Protein AF-A0A4Z1IMA0-F1 (afdb_monomer_lite)

pLDDT: mean 87.33, std 12.16, range [33.44, 97.31]

InterPro domains:
  IPR036188 FAD/NAD(P)-binding domain superfamily [SSF51905] (59-150)
  IPR053212 2,6-Dihydroxypyridine 3-monooxygenase [PTHR47469] (8-183)
  IPR054707 2,6-dihydroxypyridine 3-monooxygenase, substrate binding domain-like [PF22607] (115-185)

Secondary structure (DSSP, 8-state):
---------EEE--------HHHHHHHHHHHHT----SS-SSPPPP-SPTT-------SEEEEEEEEETTTEEEEEEEETTT--EEEE--S-------TT-HHHHHH-TT--PPP-SEEEEEEEEEGGGS-HHHHHHHTT-EEEEE-SSEEEEEEEE--TTS--STTSSEEEEEEEEE--TT-GGGG-

Sequence (188 aa):
MAEGRLNVMESRSIPFKLTNWKTFYYRLRAIFDRFKSEYVPEPPPSLLKQGQVVFYDVEERVTNVSYNKEAGLSVTYEGVQTETNEVLHPNLVIAADGAGSVTRNIVFPNLKTQYAGFLTWRGIVPESAVSKEIINFLFDRYIRYHADRYYIVVYLIPGDNGSIKPGERHAILVWYDTCHKDSPEIFL

Radius of gyration: 22.51 Å; chains: 1; bounding box: 62×29×57 Å

Structure (mmCIF, N/CA/C/O backbone):
data_AF-A0A4Z1IMA0-F1
#
_entry.id   AF-A0A4Z1IMA0-F1
#
loop_
_atom_site.group_PDB
_atom_site.id
_atom_site.type_symbol
_atom_site.label_atom_id
_atom_site.label_alt_id
_atom_site.label_comp_id
_atom_site.label_asym_id
_atom_site.label_entity_id
_atom_site.label_seq_id
_atom_site.pdbx_PDB_ins_code
_atom_site.Cartn_x
_atom_site.Cartn_y
_atom_site.Cartn_z
_atom_site.occupancy
_atom_site.B_iso_or_equiv
_atom_site.auth_seq_id
_atom_site.auth_comp_id
_atom_site.auth_asym_id
_atom_site.auth_atom_id
_atom_site.pdbx_PDB_model_num
ATOM 1 N N . MET A 1 1 ? -32.699 10.380 21.055 1.00 35.22 1 MET A N 1
ATOM 2 C CA . MET A 1 1 ? -31.364 9.753 21.032 1.00 35.22 1 MET A CA 1
ATOM 3 C C . MET A 1 1 ? -31.576 8.282 20.744 1.00 35.22 1 MET A C 1
ATOM 5 O O . MET A 1 1 ? -32.216 7.625 21.550 1.00 35.22 1 MET A O 1
ATOM 9 N N . ALA A 1 2 ? -31.193 7.802 19.561 1.00 33.44 2 ALA A N 1
ATOM 10 C CA . ALA A 1 2 ? -31.300 6.381 19.251 1.00 33.44 2 ALA A CA 1
ATOM 11 C C . ALA A 1 2 ? -30.234 5.642 20.069 1.00 33.44 2 ALA A C 1
ATOM 13 O O . ALA A 1 2 ? -29.047 5.934 19.929 1.00 33.44 2 ALA A O 1
ATOM 14 N N . GLU A 1 3 ? -30.654 4.735 20.950 1.00 38.38 3 GLU A N 1
ATOM 15 C CA . GLU A 1 3 ? -29.757 3.777 21.593 1.00 38.38 3 GLU A CA 1
ATOM 16 C C . GLU A 1 3 ? -29.187 2.870 20.498 1.00 38.38 3 GLU A C 1
ATOM 18 O O . GLU A 1 3 ? -29.789 1.872 20.107 1.00 38.38 3 GLU A O 1
ATOM 23 N N . GLY A 1 4 ? -28.043 3.265 19.939 1.00 37.78 4 GLY A N 1
ATOM 24 C CA . GLY A 1 4 ? -27.317 2.506 18.930 1.00 37.78 4 GLY A CA 1
ATOM 25 C C . GLY A 1 4 ? -26.685 1.266 19.547 1.00 37.78 4 GLY A C 1
ATOM 26 O O . GLY A 1 4 ? -25.469 1.205 19.710 1.00 37.78 4 GLY A O 1
ATOM 27 N N . ARG A 1 5 ? -27.499 0.268 19.908 1.00 49.94 5 ARG A N 1
ATOM 28 C CA . ARG A 1 5 ? -27.001 -1.083 20.165 1.00 49.94 5 ARG A CA 1
ATOM 29 C C . ARG A 1 5 ? -26.450 -1.611 18.846 1.00 49.94 5 ARG A C 1
ATOM 31 O O . ARG A 1 5 ? -27.203 -2.005 17.961 1.00 49.94 5 ARG A O 1
ATOM 38 N N . LEU A 1 6 ? -25.127 -1.572 18.704 1.00 56.06 6 LEU A N 1
ATOM 39 C CA . LEU A 1 6 ? -24.427 -2.254 17.623 1.00 56.06 6 LEU A CA 1
ATOM 40 C C . LEU A 1 6 ? -24.791 -3.740 17.709 1.00 56.06 6 LEU A C 1
ATOM 42 O O . LEU A 1 6 ? -24.371 -4.432 18.636 1.00 56.06 6 LEU A O 1
ATOM 46 N N . ASN A 1 7 ? -25.578 -4.229 16.749 1.00 59.69 7 ASN A N 1
ATOM 47 C CA . ASN A 1 7 ? -25.802 -5.658 16.556 1.00 59.69 7 ASN A CA 1
ATOM 48 C C . ASN A 1 7 ? -24.505 -6.266 16.014 1.00 59.69 7 ASN A C 1
ATOM 50 O O . ASN A 1 7 ? -24.311 -6.418 14.809 1.00 59.69 7 ASN A O 1
ATOM 54 N N . VAL A 1 8 ? -23.564 -6.531 16.919 1.00 62.22 8 VAL A N 1
ATOM 55 C CA . VAL A 1 8 ? -22.288 -7.170 16.603 1.00 62.22 8 VAL A CA 1
ATOM 56 C C . VAL A 1 8 ? -22.586 -8.607 16.202 1.00 62.22 8 VAL A C 1
ATOM 58 O O . VAL A 1 8 ? -22.819 -9.463 17.050 1.00 62.22 8 VAL A O 1
ATOM 61 N N . MET A 1 9 ? -22.618 -8.855 14.895 1.00 65.31 9 MET A N 1
ATOM 62 C CA . MET A 1 9 ? -22.945 -10.177 14.357 1.00 65.31 9 MET A CA 1
ATOM 63 C C . MET A 1 9 ? -21.778 -11.155 14.472 1.00 65.31 9 MET A C 1
ATOM 65 O O . MET A 1 9 ? -21.985 -12.363 14.540 1.00 65.31 9 MET A O 1
ATOM 69 N N . GLU A 1 10 ? -20.547 -10.643 14.515 1.00 67.19 10 GLU A N 1
ATOM 70 C CA . GLU A 1 10 ? -19.358 -11.461 14.692 1.00 67.19 10 GLU A CA 1
ATOM 71 C C . GLU A 1 10 ? -18.303 -10.718 15.520 1.00 67.19 10 GLU A C 1
ATOM 73 O O . GLU A 1 10 ? -17.934 -9.577 15.233 1.00 67.19 10 GLU A O 1
ATOM 78 N N . SER A 1 11 ? -17.797 -11.396 16.550 1.00 67.81 11 SER A N 1
ATOM 79 C CA . SER A 1 11 ? -16.618 -10.992 17.309 1.00 67.81 11 SER A CA 1
ATOM 80 C C . SER A 1 11 ? -15.728 -12.214 17.478 1.00 67.81 11 SER A C 1
ATOM 82 O O . SER A 1 11 ? -16.171 -13.247 17.981 1.00 67.81 11 SER A O 1
ATOM 84 N N . ARG A 1 12 ? -14.473 -12.122 17.031 1.00 63.31 12 ARG A N 1
ATOM 85 C CA . ARG A 1 12 ? -13.488 -13.195 17.197 1.00 63.31 12 ARG A CA 1
ATOM 86 C C . ARG A 1 12 ? -12.335 -12.709 18.058 1.00 63.31 12 ARG A C 1
ATOM 88 O O . ARG A 1 12 ? -11.693 -11.718 17.724 1.00 63.31 12 ARG A O 1
ATOM 95 N N . SER A 1 13 ? -12.050 -13.455 19.120 1.00 62.72 13 SER A N 1
ATOM 96 C CA . SER A 1 13 ? -10.855 -13.278 19.947 1.00 62.72 13 SER A CA 1
ATOM 97 C C . SER A 1 13 ? -9.720 -14.116 19.361 1.00 62.72 13 SER A C 1
ATOM 99 O O . SER A 1 13 ? -9.462 -15.234 19.800 1.00 62.72 13 SER A O 1
ATOM 101 N N . ILE A 1 14 ? -9.082 -13.602 18.314 1.00 60.88 14 ILE A N 1
ATOM 102 C CA . ILE A 1 14 ? -7.853 -14.172 17.752 1.00 60.88 14 ILE A CA 1
ATOM 103 C C . ILE A 1 14 ? -6.745 -13.169 18.080 1.00 60.88 14 ILE A C 1
ATOM 105 O O . ILE A 1 14 ? -6.980 -11.982 17.870 1.00 60.88 14 ILE A O 1
ATOM 109 N N . PRO A 1 15 ? -5.556 -13.583 18.557 1.00 62.12 15 PRO A N 1
ATOM 110 C CA . PRO A 1 15 ? -4.439 -12.663 18.752 1.00 62.12 15 PRO A CA 1
ATOM 111 C C . PRO A 1 15 ? -4.065 -12.003 17.416 1.00 62.12 15 PRO A C 1
ATOM 113 O O . PRO A 1 15 ? -3.340 -12.574 16.597 1.00 62.12 15 PRO A O 1
ATOM 116 N N . PHE A 1 16 ? -4.602 -10.811 17.158 1.00 63.81 16 PHE A N 1
ATOM 117 C CA . PHE A 1 16 ? -4.395 -10.092 15.908 1.00 63.81 16 PHE A CA 1
ATOM 118 C C . PHE A 1 16 ? -3.039 -9.393 15.959 1.00 63.81 16 PHE A C 1
ATOM 120 O O . PHE A 1 16 ? -2.894 -8.279 16.457 1.00 63.81 16 PHE A O 1
ATOM 127 N N . LYS A 1 17 ? -2.014 -10.060 15.422 1.00 75.19 17 LYS A N 1
ATOM 128 C CA . LYS A 1 17 ? -0.695 -9.456 15.205 1.00 75.19 17 LYS A CA 1
ATOM 129 C C . LYS A 1 17 ? -0.737 -8.598 13.946 1.00 75.19 17 LYS A C 1
ATOM 131 O O . LYS A 1 17 ? -0.358 -9.040 12.865 1.00 75.19 17 LYS A O 1
ATOM 136 N N . LEU A 1 18 ?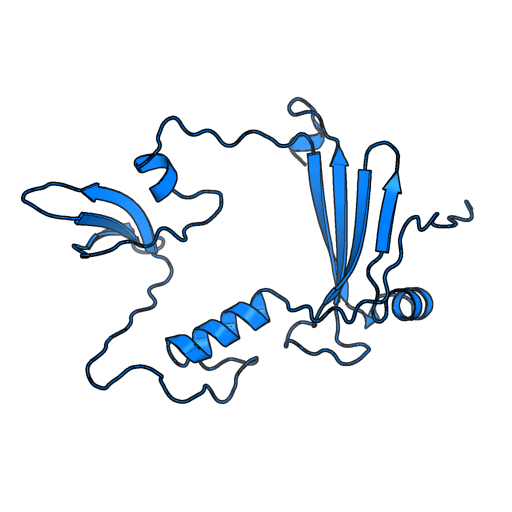 -1.254 -7.385 14.090 1.00 82.31 18 LEU A N 1
ATOM 137 C CA . LEU A 1 18 ? -1.335 -6.415 13.007 1.00 82.31 18 LEU A CA 1
ATOM 138 C C . LEU A 1 18 ? -0.112 -5.502 12.987 1.00 82.31 18 LEU A C 1
ATOM 140 O O . LEU A 1 18 ? 0.535 -5.251 14.002 1.00 82.31 18 LEU A O 1
ATOM 144 N N . THR A 1 19 ? 0.185 -4.986 11.802 1.00 87.31 19 THR A N 1
ATOM 145 C CA . THR A 1 19 ? 1.183 -3.940 11.597 1.00 87.31 19 THR A CA 1
ATOM 146 C C . THR A 1 19 ? 0.579 -2.812 10.770 1.00 87.31 19 THR A C 1
ATOM 148 O O . THR A 1 19 ? -0.524 -2.944 10.235 1.00 87.31 19 THR A O 1
ATOM 151 N N . ASN A 1 20 ? 1.291 -1.696 10.674 1.00 87.81 20 ASN A N 1
ATOM 152 C CA . ASN A 1 20 ? 0.958 -0.626 9.747 1.00 87.81 20 ASN A CA 1
ATOM 153 C C . ASN A 1 20 ? 1.983 -0.588 8.602 1.00 87.81 20 ASN A C 1
ATOM 155 O O . ASN A 1 20 ? 3.103 -1.090 8.728 1.00 87.81 20 ASN A O 1
ATOM 159 N N . TRP A 1 21 ? 1.587 -0.000 7.471 1.00 89.00 21 TRP A N 1
ATOM 160 C CA . TRP A 1 21 ? 2.421 0.037 6.267 1.00 89.00 21 TRP A CA 1
ATOM 161 C C . TRP A 1 21 ? 3.757 0.734 6.494 1.00 89.00 21 TRP A C 1
ATOM 163 O O . TRP A 1 21 ? 4.769 0.264 5.987 1.00 89.00 21 TRP A O 1
ATOM 173 N N . LYS A 1 22 ? 3.772 1.807 7.292 1.00 90.12 22 LYS A N 1
ATOM 174 C CA . LYS A 1 22 ? 4.980 2.583 7.582 1.00 90.12 22 LYS A CA 1
ATOM 175 C C . LYS A 1 22 ? 6.009 1.725 8.335 1.00 90.12 22 LYS A C 1
ATOM 177 O O . LYS A 1 22 ? 7.138 1.576 7.879 1.00 90.12 22 LYS A O 1
ATOM 182 N N . THR A 1 23 ? 5.585 1.043 9.400 1.00 89.31 23 THR A N 1
ATOM 183 C CA . THR A 1 23 ? 6.404 0.079 10.159 1.00 89.31 23 THR A CA 1
ATOM 184 C C . THR A 1 23 ? 6.942 -1.029 9.259 1.00 89.31 23 THR A C 1
ATOM 186 O O . THR A 1 23 ? 8.126 -1.355 9.322 1.00 89.31 23 THR A O 1
ATOM 189 N N . PHE A 1 24 ? 6.082 -1.622 8.426 1.00 91.62 24 PHE A N 1
ATOM 190 C 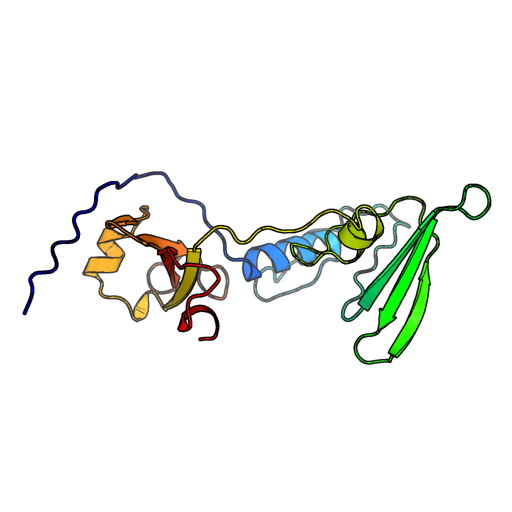CA . PHE A 1 24 ? 6.481 -2.703 7.528 1.00 91.62 24 PHE A CA 1
ATOM 191 C C . PHE A 1 24 ? 7.510 -2.231 6.493 1.00 91.62 24 PHE A C 1
ATOM 193 O O . PHE A 1 24 ? 8.570 -2.839 6.366 1.00 91.62 24 PHE A O 1
ATOM 200 N N . TYR A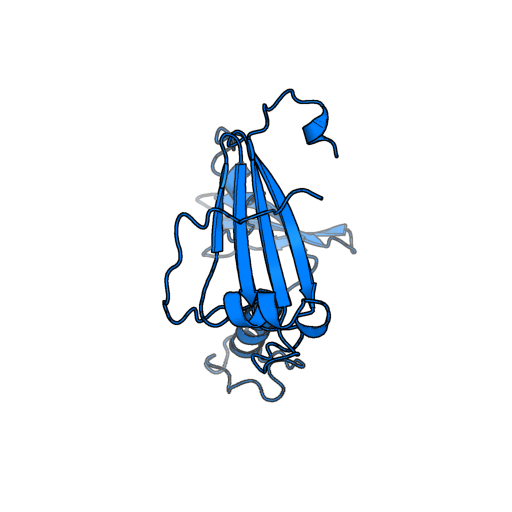 1 25 ? 7.242 -1.105 5.830 1.00 92.88 25 TYR A N 1
ATOM 201 C CA . TYR A 1 25 ? 8.129 -0.487 4.848 1.00 92.88 25 TYR A CA 1
ATOM 202 C C . TYR A 1 25 ? 9.522 -0.216 5.422 1.00 92.88 25 TYR A C 1
ATOM 204 O O . TYR A 1 25 ? 10.518 -0.677 4.867 1.00 92.88 25 TYR A O 1
ATOM 212 N N . TYR A 1 26 ? 9.610 0.468 6.566 1.00 92.88 26 TYR A N 1
ATOM 213 C CA . TYR A 1 26 ? 10.909 0.808 7.147 1.00 92.88 26 TYR A CA 1
ATOM 214 C C . TYR A 1 26 ? 11.672 -0.410 7.666 1.00 92.88 26 TYR A C 1
ATOM 216 O O . TYR A 1 26 ? 12.899 -0.427 7.603 1.00 92.88 26 TYR A O 1
ATOM 224 N N . ARG A 1 27 ? 10.975 -1.460 8.121 1.00 91.44 27 ARG A N 1
ATOM 225 C CA . ARG A 1 27 ? 11.620 -2.738 8.452 1.00 91.44 27 ARG A CA 1
ATOM 226 C C . ARG A 1 27 ? 12.185 -3.429 7.215 1.00 91.44 27 ARG A C 1
ATOM 228 O O . ARG A 1 27 ? 13.298 -3.938 7.283 1.00 91.44 27 ARG A O 1
ATOM 235 N N . LEU A 1 28 ? 11.458 -3.426 6.096 1.00 92.12 28 LEU A N 1
ATOM 236 C CA . LEU A 1 28 ? 11.959 -3.984 4.839 1.00 92.12 28 LEU A CA 1
ATOM 237 C C . LEU A 1 28 ? 13.168 -3.208 4.318 1.00 92.12 28 LEU A C 1
ATOM 239 O O . LEU A 1 28 ? 14.164 -3.831 3.970 1.00 92.12 28 LEU A O 1
ATOM 243 N N . ARG A 1 29 ? 13.123 -1.870 4.336 1.00 92.69 29 ARG A N 1
ATOM 244 C CA . ARG A 1 29 ? 14.272 -1.030 3.969 1.00 92.69 29 ARG A CA 1
ATOM 245 C C . ARG A 1 29 ? 15.484 -1.327 4.858 1.00 92.69 29 ARG A C 1
ATOM 247 O O . ARG A 1 29 ? 16.543 -1.678 4.356 1.00 92.69 29 ARG A O 1
ATOM 254 N N . ALA A 1 30 ? 15.308 -1.367 6.179 1.00 92.62 30 ALA A N 1
ATOM 255 C CA . ALA A 1 30 ? 16.392 -1.724 7.096 1.00 92.62 30 ALA A CA 1
ATOM 256 C C . ALA A 1 30 ? 17.034 -3.099 6.804 1.00 92.62 30 ALA A C 1
ATOM 258 O O . ALA A 1 30 ? 18.223 -3.278 7.056 1.00 92.62 30 ALA A O 1
ATOM 259 N N . ILE A 1 31 ? 16.279 -4.065 6.271 1.00 90.50 31 ILE A N 1
ATOM 260 C CA . ILE A 1 31 ? 16.807 -5.374 5.848 1.00 90.50 31 ILE A CA 1
ATOM 261 C C . ILE A 1 31 ? 17.481 -5.292 4.469 1.00 90.50 31 ILE A C 1
ATOM 263 O O . ILE A 1 31 ? 18.506 -5.934 4.253 1.00 90.50 31 ILE A O 1
ATOM 267 N N . PHE A 1 32 ? 16.900 -4.532 3.543 1.00 89.12 32 PHE A N 1
ATOM 268 C CA . PHE A 1 32 ? 17.309 -4.465 2.143 1.00 89.12 32 PHE A CA 1
ATOM 269 C C . PHE A 1 32 ? 18.584 -3.643 1.933 1.00 89.12 32 PHE A C 1
ATOM 271 O O . PHE A 1 32 ? 19.565 -4.150 1.397 1.00 89.12 32 PHE A O 1
ATOM 278 N N . ASP A 1 33 ? 18.581 -2.389 2.382 1.00 89.38 33 ASP A N 1
ATOM 279 C CA . ASP A 1 33 ? 19.650 -1.411 2.147 1.00 89.38 33 ASP A CA 1
ATOM 280 C C . ASP A 1 33 ? 20.181 -0.793 3.447 1.00 89.38 33 ASP A C 1
ATOM 282 O O . ASP A 1 33 ? 20.939 0.176 3.428 1.00 89.38 33 ASP A O 1
ATOM 286 N N . ARG A 1 34 ? 19.806 -1.369 4.597 1.00 91.38 34 ARG A N 1
ATOM 287 C CA . ARG A 1 34 ? 20.196 -0.891 5.932 1.00 91.38 34 ARG A CA 1
ATOM 288 C C . ARG A 1 34 ? 19.766 0.549 6.197 1.00 91.38 34 ARG A C 1
ATOM 290 O O . ARG A 1 34 ? 20.404 1.245 6.988 1.00 91.38 34 ARG A O 1
ATOM 297 N N . PHE A 1 35 ? 18.667 0.989 5.585 1.00 91.56 35 PHE A N 1
ATOM 298 C CA . PHE A 1 35 ? 18.096 2.297 5.868 1.00 91.56 35 PHE A CA 1
ATOM 299 C C . PHE A 1 35 ? 17.745 2.437 7.356 1.00 91.56 35 PHE A C 1
ATOM 301 O O . PHE A 1 35 ? 16.896 1.719 7.895 1.00 91.56 35 PHE A O 1
ATOM 308 N N . LYS A 1 36 ? 18.396 3.391 8.024 1.00 94.38 36 LYS A N 1
ATOM 309 C CA . LYS A 1 36 ? 18.121 3.745 9.417 1.00 94.38 36 LYS A CA 1
ATOM 310 C C . LYS A 1 36 ? 16.894 4.648 9.490 1.00 94.38 36 LYS A C 1
ATOM 312 O O . LYS A 1 36 ? 16.792 5.633 8.769 1.00 94.38 36 LYS A O 1
ATOM 317 N N . SER A 1 37 ? 15.977 4.330 10.396 1.00 92.62 37 SER A N 1
ATOM 318 C CA . SER A 1 37 ? 14.743 5.095 10.607 1.00 92.62 37 SER A CA 1
ATOM 319 C C . SER A 1 37 ? 14.357 5.119 12.085 1.00 92.62 37 SER A C 1
ATOM 321 O O . SER A 1 37 ? 14.940 4.399 12.893 1.00 92.62 37 SER A O 1
ATOM 323 N N . GLU A 1 38 ? 13.330 5.895 12.435 1.00 90.25 38 GLU A N 1
ATOM 324 C CA . GLU A 1 38 ? 12.717 5.870 13.774 1.00 90.25 38 GLU A CA 1
ATOM 325 C C . GLU A 1 38 ? 12.173 4.479 14.162 1.00 90.25 38 GLU A C 1
ATOM 327 O O . GLU A 1 38 ? 12.153 4.126 15.338 1.00 90.25 38 GLU A O 1
ATOM 332 N N . TYR A 1 39 ? 11.799 3.655 13.175 1.00 89.12 39 TYR A N 1
ATOM 333 C CA . TYR A 1 39 ? 11.282 2.296 13.380 1.00 89.12 39 TYR A CA 1
ATOM 334 C C . TYR A 1 39 ? 12.383 1.263 13.608 1.00 89.12 39 TYR A C 1
ATOM 336 O O . TYR A 1 39 ? 12.153 0.251 14.272 1.00 89.12 39 TYR A O 1
ATOM 344 N N . VAL A 1 40 ? 13.555 1.484 13.007 1.00 91.94 40 VAL A N 1
ATOM 345 C CA . VAL A 1 40 ? 14.723 0.601 13.107 1.00 91.94 40 VAL A CA 1
ATOM 346 C C . VAL A 1 40 ? 15.986 1.468 13.221 1.00 91.94 40 VAL A C 1
ATOM 348 O O . VAL A 1 40 ? 16.648 1.737 12.213 1.00 91.94 40 VAL A O 1
ATOM 351 N N . PRO A 1 41 ? 16.322 1.937 14.439 1.00 92.94 41 PRO A N 1
ATOM 352 C CA . PRO A 1 41 ? 17.486 2.800 14.663 1.00 92.94 41 PRO A CA 1
ATOM 353 C C . PRO A 1 41 ? 18.825 2.089 14.443 1.00 92.94 41 PRO A C 1
ATOM 355 O O . PRO A 1 41 ? 19.828 2.734 14.132 1.00 92.94 41 PRO A O 1
ATOM 358 N N . GLU A 1 42 ? 18.835 0.766 14.598 1.00 95.00 42 GLU A N 1
ATOM 359 C CA . GLU A 1 42 ? 19.993 -0.100 14.385 1.00 95.00 42 GLU A CA 1
ATOM 360 C C . GLU A 1 42 ? 19.620 -1.193 13.374 1.00 95.00 42 GLU A C 1
ATOM 362 O O . GLU A 1 42 ? 19.126 -2.258 13.752 1.00 95.00 42 GLU A O 1
ATOM 367 N N . PRO A 1 43 ? 19.779 -0.917 12.066 1.00 93.69 43 PRO A N 1
ATOM 368 C CA . PRO A 1 43 ? 19.495 -1.891 11.023 1.00 93.69 43 PRO A CA 1
ATOM 369 C C . PRO A 1 43 ? 20.372 -3.141 11.166 1.00 93.69 43 PRO A C 1
ATOM 371 O O . PRO A 1 43 ? 21.567 -3.015 11.473 1.00 93.69 43 PRO A O 1
ATOM 374 N N . PRO A 1 44 ? 19.819 -4.340 10.903 1.00 91.88 44 PRO A N 1
ATOM 375 C CA . PRO A 1 44 ? 20.582 -5.577 10.982 1.00 91.88 44 PRO A CA 1
ATOM 376 C C . PRO A 1 44 ? 21.789 -5.562 10.024 1.00 91.88 44 PRO A C 1
ATOM 378 O O . PRO A 1 44 ? 21.872 -4.732 9.105 1.00 91.88 44 PRO A O 1
ATOM 381 N N . PRO A 1 45 ? 22.765 -6.463 10.226 1.00 88.44 45 PRO A N 1
ATOM 382 C CA . PRO A 1 45 ? 23.839 -6.668 9.263 1.00 88.44 45 PRO A CA 1
ATOM 383 C C . PRO A 1 45 ? 23.279 -6.980 7.872 1.00 88.44 45 PRO A C 1
ATOM 385 O O . PRO A 1 45 ? 22.235 -7.622 7.749 1.00 88.44 45 PRO A O 1
ATOM 388 N N . SER A 1 46 ? 23.986 -6.538 6.829 1.00 82.75 46 SER A N 1
ATOM 389 C CA . SER A 1 46 ? 23.588 -6.845 5.455 1.00 82.75 46 SER A CA 1
ATOM 390 C C . SER A 1 46 ? 23.571 -8.355 5.239 1.00 82.75 46 SER A C 1
ATOM 392 O O . SER A 1 46 ? 24.525 -9.046 5.597 1.00 82.75 46 SER A O 1
ATOM 394 N N . LEU A 1 47 ? 22.503 -8.851 4.619 1.00 79.56 47 LEU A N 1
ATOM 395 C CA . LEU A 1 47 ? 22.445 -10.230 4.133 1.00 79.56 47 LEU A CA 1
ATOM 396 C C . LEU A 1 47 ? 23.185 -10.397 2.797 1.00 79.56 47 LEU A C 1
ATOM 398 O O . LEU A 1 47 ? 23.384 -11.523 2.340 1.00 79.56 47 LEU A O 1
ATOM 402 N N . LEU A 1 48 ? 23.582 -9.288 2.164 1.00 78.19 48 LEU A N 1
ATOM 403 C CA . LEU A 1 48 ? 24.293 -9.292 0.894 1.00 78.19 48 LEU A CA 1
ATOM 404 C C . LEU A 1 48 ? 25.729 -9.775 1.085 1.00 78.19 48 LEU 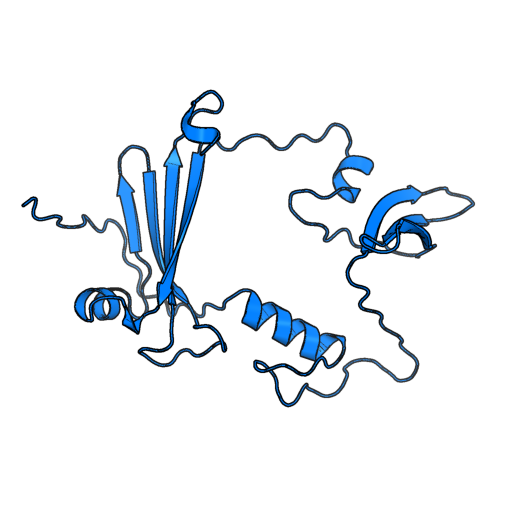A C 1
ATOM 406 O O . LEU A 1 48 ? 26.432 -9.375 2.016 1.00 78.19 48 LEU A O 1
ATOM 410 N N . LYS A 1 49 ? 26.179 -10.624 0.162 1.00 78.94 49 LYS A N 1
ATOM 411 C CA . LYS A 1 49 ? 27.579 -11.048 0.097 1.00 78.94 49 LYS A CA 1
ATOM 412 C C . LYS A 1 49 ? 28.434 -9.922 -0.483 1.00 78.94 49 LYS A C 1
ATOM 414 O O . LYS A 1 49 ? 27.954 -9.083 -1.245 1.00 78.94 49 LYS A O 1
ATOM 419 N N . GLN A 1 50 ? 29.721 -9.926 -0.149 1.00 70.75 50 GLN A N 1
ATOM 420 C CA . GLN A 1 50 ? 30.682 -8.952 -0.665 1.00 70.75 50 GLN A CA 1
ATOM 421 C C . GLN A 1 50 ? 30.648 -8.907 -2.205 1.00 70.75 50 GLN A C 1
ATOM 423 O O . GLN A 1 50 ? 30.717 -9.948 -2.856 1.00 70.75 50 GLN A O 1
ATOM 428 N N . GLY A 1 51 ? 30.516 -7.704 -2.774 1.00 65.31 51 GLY A N 1
ATOM 429 C CA . GLY A 1 51 ? 30.419 -7.478 -4.223 1.00 65.31 51 GLY A CA 1
ATOM 430 C C . GLY A 1 51 ? 28.996 -7.448 -4.795 1.00 65.31 51 GLY A C 1
ATOM 431 O O . GLY A 1 51 ? 28.832 -7.092 -5.957 1.00 65.31 51 GLY A O 1
ATOM 432 N N . GLN A 1 52 ? 27.961 -7.766 -4.008 1.00 78.06 52 GLN A N 1
ATOM 433 C CA . GLN A 1 52 ? 26.575 -7.525 -4.418 1.00 78.06 52 GLN A CA 1
ATOM 434 C C . GLN A 1 52 ? 26.217 -6.055 -4.198 1.00 78.06 52 GLN A C 1
ATOM 436 O O . GLN A 1 52 ? 26.271 -5.559 -3.072 1.00 78.06 52 GLN A O 1
ATOM 441 N N . VAL A 1 53 ? 25.841 -5.376 -5.279 1.00 70.00 53 VAL A N 1
ATOM 442 C CA . VAL A 1 53 ? 25.322 -4.008 -5.239 1.00 70.00 53 VAL A CA 1
ATOM 443 C C . VAL A 1 53 ? 23.818 -4.066 -5.441 1.00 70.00 53 VAL A C 1
ATOM 445 O O . VAL A 1 53 ? 23.323 -4.780 -6.312 1.00 70.00 53 VAL A O 1
ATOM 448 N N . VAL A 1 54 ? 23.101 -3.337 -4.600 1.00 78.88 54 VAL A N 1
ATOM 449 C CA . VAL A 1 54 ? 21.652 -3.227 -4.637 1.00 78.88 54 VAL A CA 1
ATOM 450 C C . VAL A 1 54 ? 21.321 -1.745 -4.613 1.00 78.88 54 VAL A C 1
ATOM 452 O O . VAL A 1 54 ? 21.829 -1.018 -3.760 1.00 78.88 54 VAL A O 1
ATOM 455 N N . PHE A 1 55 ? 20.491 -1.316 -5.557 1.00 86.44 55 PHE A N 1
ATOM 456 C CA . PHE A 1 55 ? 20.024 0.059 -5.668 1.00 86.44 55 PHE A CA 1
ATOM 457 C C . PHE A 1 55 ? 18.556 0.134 -5.249 1.00 86.44 55 PHE A C 1
ATOM 459 O O . PHE A 1 55 ? 17.787 -0.811 -5.447 1.00 86.44 55 PHE A O 1
ATOM 466 N N . TYR A 1 56 ? 18.193 1.251 -4.628 1.00 89.25 56 TYR A N 1
ATOM 467 C CA . TYR A 1 56 ? 16.814 1.607 -4.325 1.00 89.25 56 TYR A CA 1
ATOM 468 C C . TYR A 1 56 ? 16.581 3.017 -4.848 1.00 89.25 56 TYR A C 1
ATOM 470 O O . TYR A 1 56 ? 16.694 3.993 -4.103 1.00 89.25 56 TYR A O 1
ATOM 478 N N . ASP A 1 57 ? 16.301 3.103 -6.140 1.00 90.81 57 ASP A N 1
ATOM 479 C CA . ASP A 1 57 ? 16.041 4.374 -6.796 1.00 90.81 57 ASP A CA 1
ATOM 480 C C . ASP A 1 57 ? 14.564 4.728 -6.606 1.00 90.81 57 ASP A C 1
ATOM 482 O O . ASP A 1 57 ? 13.656 3.927 -6.849 1.00 90.81 57 ASP A O 1
ATOM 486 N N . VAL A 1 58 ? 14.336 5.912 -6.049 1.00 91.81 58 VAL A N 1
ATOM 487 C CA . VAL A 1 58 ? 13.006 6.485 -5.832 1.00 91.81 58 VAL A CA 1
ATOM 488 C C . VAL A 1 58 ? 12.744 7.536 -6.885 1.00 91.81 58 VAL A C 1
ATOM 490 O O . VAL A 1 58 ? 13.673 8.020 -7.512 1.00 91.81 58 VAL A O 1
ATOM 493 N N . GLU A 1 59 ? 11.477 7.922 -7.032 1.00 93.19 59 GLU A N 1
ATOM 494 C CA . GLU A 1 59 ? 11.082 8.938 -8.016 1.00 93.19 59 GLU A CA 1
ATOM 495 C C . GLU A 1 59 ? 11.360 8.511 -9.458 1.00 93.19 59 GLU A C 1
ATOM 497 O O . GLU A 1 59 ? 11.345 9.340 -10.354 1.00 93.19 59 GLU A O 1
ATOM 502 N N . GLU A 1 60 ? 11.514 7.210 -9.686 1.00 94.25 60 GLU A N 1
ATOM 503 C CA . GLU A 1 60 ? 11.603 6.611 -11.008 1.00 94.25 60 GLU A CA 1
ATOM 504 C C . GLU A 1 60 ? 10.270 5.954 -11.365 1.00 94.25 60 GLU A C 1
ATOM 506 O O . GLU A 1 60 ? 9.654 5.245 -10.557 1.00 94.25 60 GLU A O 1
ATOM 511 N N . ARG A 1 61 ? 9.811 6.173 -12.595 1.00 94.81 61 ARG A N 1
ATOM 512 C CA . ARG A 1 61 ? 8.573 5.599 -13.120 1.00 94.81 61 ARG A CA 1
ATOM 513 C C . ARG A 1 61 ? 8.866 4.770 -14.356 1.00 94.81 61 ARG A C 1
ATOM 515 O O . ARG A 1 61 ? 9.255 5.300 -15.387 1.00 94.81 61 ARG A O 1
ATOM 522 N N . VAL A 1 62 ? 8.599 3.467 -14.283 1.00 95.62 62 VAL A N 1
ATOM 523 C CA . VAL A 1 62 ? 8.638 2.596 -15.466 1.00 95.62 62 VAL A CA 1
ATOM 524 C C . VAL A 1 62 ? 7.535 3.009 -16.437 1.00 95.62 62 VAL A C 1
ATOM 526 O O . VAL A 1 62 ? 6.356 3.041 -16.077 1.00 95.62 62 VAL A O 1
ATOM 529 N N . THR A 1 63 ? 7.923 3.292 -17.676 1.00 95.81 63 THR A N 1
ATOM 530 C CA . THR A 1 63 ? 7.025 3.694 -18.765 1.00 95.81 63 THR A CA 1
ATOM 531 C C . THR A 1 63 ? 6.884 2.604 -19.820 1.00 95.81 63 THR A C 1
ATOM 533 O O . THR A 1 63 ? 5.841 2.518 -20.469 1.00 95.81 63 THR A O 1
ATOM 536 N N . ASN A 1 64 ? 7.892 1.738 -19.973 1.00 96.44 64 ASN A N 1
ATOM 537 C CA . ASN A 1 64 ? 7.847 0.632 -20.920 1.00 96.44 64 ASN A CA 1
ATOM 538 C C . ASN A 1 64 ? 8.632 -0.597 -20.442 1.00 96.44 64 ASN A C 1
ATOM 540 O O . ASN A 1 64 ? 9.673 -0.481 -19.799 1.00 96.44 64 ASN A O 1
ATOM 544 N N . VAL A 1 65 ? 8.165 -1.783 -20.834 1.00 96.69 65 VAL A N 1
ATOM 545 C CA . VAL A 1 65 ? 8.899 -3.046 -20.708 1.00 96.69 65 VAL A CA 1
ATOM 546 C C . VAL A 1 65 ? 8.738 -3.809 -22.014 1.00 96.69 65 VAL A C 1
ATOM 548 O O . VAL A 1 65 ? 7.622 -4.033 -22.475 1.00 96.69 65 VAL A O 1
ATOM 551 N N . SER A 1 66 ? 9.848 -4.224 -22.615 1.00 95.75 66 SER A N 1
ATOM 552 C CA . SER A 1 66 ? 9.839 -4.962 -23.877 1.00 95.75 66 SER A CA 1
ATOM 553 C C . SER A 1 66 ? 10.827 -6.121 -23.857 1.00 95.75 66 SER A C 1
ATOM 555 O O . SER A 1 66 ? 11.777 -6.143 -23.074 1.00 95.75 66 SER A O 1
ATOM 557 N N . TYR A 1 67 ? 10.576 -7.109 -24.712 1.00 95.69 67 TYR A N 1
ATOM 558 C CA . TYR A 1 67 ? 11.458 -8.248 -24.914 1.00 95.69 67 TYR A CA 1
ATOM 559 C C . TYR A 1 67 ? 11.664 -8.483 -26.404 1.00 95.69 67 TYR A C 1
ATOM 561 O O . TYR A 1 67 ? 10.701 -8.599 -27.164 1.00 95.69 67 TYR A O 1
ATOM 569 N N . ASN A 1 68 ? 12.923 -8.606 -26.807 1.00 95.19 68 ASN A N 1
ATOM 570 C CA . ASN A 1 68 ? 13.319 -9.034 -28.137 1.00 95.19 68 ASN A CA 1
ATOM 571 C C . ASN A 1 68 ? 14.278 -10.226 -28.008 1.00 95.19 68 ASN A C 1
ATOM 573 O O . ASN A 1 68 ? 15.130 -10.257 -27.125 1.00 95.19 68 ASN A O 1
ATOM 577 N N . LYS A 1 69 ? 14.153 -11.223 -28.888 1.00 94.31 69 LYS A N 1
ATOM 578 C CA . LYS A 1 69 ? 14.968 -12.446 -28.812 1.00 94.31 69 LYS A CA 1
ATOM 579 C C . LYS A 1 69 ? 16.472 -12.183 -28.994 1.00 94.31 69 LYS A C 1
ATOM 581 O O . LYS A 1 69 ? 17.273 -12.903 -28.410 1.00 94.31 69 LYS A O 1
ATOM 586 N N . GLU A 1 70 ? 16.841 -11.184 -29.791 1.00 94.25 70 GLU A N 1
ATOM 587 C CA . GLU A 1 70 ? 18.228 -10.800 -30.076 1.00 94.25 70 GLU A CA 1
ATOM 588 C C . GLU A 1 70 ? 18.766 -9.797 -29.046 1.00 94.25 70 GLU A C 1
ATOM 590 O O . GLU A 1 70 ? 19.899 -9.938 -28.596 1.00 94.25 70 GLU A O 1
ATOM 595 N N . ALA A 1 71 ? 17.950 -8.817 -28.639 1.00 91.81 71 ALA A N 1
ATOM 596 C CA . ALA A 1 71 ? 18.371 -7.735 -27.738 1.00 91.81 71 ALA A CA 1
ATOM 597 C C . ALA A 1 71 ? 18.080 -7.985 -26.242 1.00 91.81 71 ALA A C 1
ATOM 599 O O . ALA A 1 71 ? 18.565 -7.247 -25.386 1.00 91.81 71 ALA A O 1
ATOM 600 N N . GLY A 1 72 ? 17.307 -9.019 -25.904 1.00 96.44 72 GLY A N 1
ATOM 601 C CA . GLY A 1 72 ? 16.915 -9.335 -24.531 1.00 96.44 72 GLY A CA 1
ATOM 602 C C . GLY A 1 72 ? 15.770 -8.468 -23.997 1.00 96.44 72 GLY A C 1
ATOM 603 O O . GLY A 1 72 ? 14.942 -7.960 -24.757 1.00 96.44 72 GLY A O 1
ATOM 604 N N . LEU A 1 73 ? 15.683 -8.364 -22.667 1.00 97.19 73 LEU A N 1
ATOM 605 C CA . LEU A 1 73 ? 14.717 -7.499 -21.986 1.00 97.19 73 LEU A CA 1
ATOM 606 C C . LEU A 1 73 ? 15.225 -6.056 -21.962 1.00 97.19 73 LEU A C 1
ATOM 608 O O . LEU A 1 73 ? 16.407 -5.806 -21.729 1.00 97.19 73 LEU A O 1
ATOM 612 N N . SER A 1 74 ? 14.298 -5.120 -22.117 1.00 97.31 74 SER A N 1
ATOM 613 C CA . SER A 1 74 ? 14.533 -3.694 -21.919 1.00 97.31 74 SER A CA 1
ATOM 614 C C . SER A 1 74 ? 13.440 -3.100 -21.044 1.00 97.31 74 SER A C 1
ATOM 616 O O . SER A 1 74 ? 12.255 -3.365 -21.258 1.00 97.31 74 SER A O 1
ATOM 618 N N . VAL A 1 75 ? 13.842 -2.281 -20.077 1.00 96.94 75 VAL A N 1
ATOM 619 C CA . VAL A 1 75 ? 12.945 -1.510 -19.210 1.00 96.94 75 VAL A CA 1
ATOM 620 C C . VAL A 1 75 ? 13.252 -0.040 -19.419 1.00 96.94 75 VAL A C 1
ATOM 622 O O . VAL A 1 75 ? 14.371 0.386 -19.155 1.00 96.94 75 VAL A O 1
ATOM 625 N N . THR A 1 76 ? 12.270 0.720 -19.889 1.00 96.69 76 THR A N 1
ATOM 626 C CA . THR A 1 76 ? 12.356 2.179 -19.977 1.00 96.69 76 THR A CA 1
ATOM 627 C C . THR A 1 76 ? 11.702 2.774 -18.746 1.00 96.69 76 THR A C 1
ATOM 629 O O . THR A 1 76 ? 10.587 2.385 -18.379 1.00 96.69 76 THR A O 1
ATOM 632 N N . TYR A 1 77 ? 12.389 3.714 -18.118 1.00 95.69 77 TYR A N 1
ATOM 633 C CA . TYR A 1 77 ? 11.878 4.458 -16.982 1.00 95.69 77 TYR A CA 1
ATOM 634 C C . TYR A 1 77 ? 12.237 5.930 -17.117 1.00 95.69 77 TYR A C 1
ATOM 636 O O . TYR A 1 77 ? 13.151 6.294 -17.861 1.00 95.69 77 TYR A O 1
ATOM 644 N N . GLU A 1 78 ? 11.483 6.759 -16.410 1.00 95.31 78 GLU A N 1
ATOM 645 C CA . GLU A 1 78 ? 11.726 8.187 -16.347 1.00 95.31 78 GLU A CA 1
ATOM 646 C C . GLU A 1 78 ? 11.803 8.697 -14.911 1.00 95.31 78 GLU A C 1
ATOM 648 O O . GLU A 1 78 ? 11.050 8.239 -14.043 1.00 95.31 78 GLU A O 1
ATOM 653 N N . GLY A 1 79 ? 12.653 9.697 -14.698 1.00 94.50 79 GLY A N 1
ATOM 654 C CA . GLY A 1 79 ? 12.720 10.405 -13.431 1.00 94.50 79 GLY A CA 1
ATOM 655 C C . GLY A 1 79 ? 11.543 11.365 -13.311 1.00 94.50 79 GLY A C 1
ATOM 656 O O . GLY A 1 79 ? 11.393 12.293 -14.105 1.00 94.50 79 GLY A O 1
ATOM 657 N N . VAL A 1 80 ? 10.698 11.165 -12.301 1.00 89.44 80 VAL A N 1
ATOM 658 C CA . VAL A 1 80 ? 9.462 11.933 -12.078 1.00 89.44 80 VAL A CA 1
ATOM 659 C C . VAL A 1 80 ? 9.745 13.423 -11.878 1.00 89.44 80 VAL A C 1
ATOM 661 O O . VAL A 1 80 ? 8.911 14.250 -12.238 1.00 89.44 80 VAL A O 1
ATOM 664 N N . GLN A 1 81 ? 10.905 13.773 -11.316 1.00 90.94 81 GLN A N 1
ATOM 665 C CA . GLN A 1 81 ? 11.308 15.168 -11.113 1.00 90.94 81 GLN A CA 1
ATOM 666 C C . GLN A 1 81 ? 12.279 15.693 -12.176 1.00 90.94 81 GLN A C 1
ATOM 668 O O . GLN A 1 81 ? 12.318 16.894 -12.433 1.00 90.94 81 GLN A O 1
ATOM 673 N N . THR A 1 82 ? 13.098 14.817 -12.753 1.00 84.94 82 THR A N 1
ATOM 674 C CA . THR A 1 82 ? 14.207 15.190 -13.642 1.00 84.94 82 THR A CA 1
ATOM 675 C C . THR A 1 82 ? 13.842 15.110 -15.121 1.00 84.94 82 THR A C 1
ATOM 677 O O . THR A 1 82 ? 14.607 15.607 -15.944 1.00 84.94 82 THR A O 1
ATOM 680 N N . GLU A 1 83 ? 12.718 14.468 -15.462 1.00 79.75 83 GLU A N 1
ATOM 681 C CA . GLU A 1 83 ? 12.288 14.152 -16.835 1.00 79.75 83 GLU A CA 1
ATOM 682 C C . GLU A 1 83 ? 13.356 13.393 -17.652 1.00 79.75 83 GLU A C 1
ATOM 684 O O . GLU A 1 83 ? 13.313 13.330 -18.885 1.00 79.75 83 GLU A O 1
ATOM 689 N N . THR A 1 84 ? 14.333 12.788 -16.971 1.00 86.19 84 THR A N 1
ATOM 690 C CA . THR A 1 84 ? 15.334 11.919 -17.589 1.00 86.19 84 THR A CA 1
ATOM 691 C C . THR A 1 84 ? 14.643 10.671 -18.100 1.00 86.19 84 THR A C 1
ATOM 693 O O . THR A 1 84 ? 13.793 10.132 -17.410 1.00 86.19 84 THR A O 1
ATOM 696 N N . ASN A 1 85 ? 15.005 10.204 -19.292 1.00 92.69 85 ASN A N 1
ATOM 697 C CA . ASN A 1 85 ? 14.503 8.954 -19.856 1.00 92.69 85 ASN A CA 1
ATOM 698 C C . ASN A 1 85 ? 15.675 7.997 -20.045 1.00 92.69 85 ASN A C 1
ATOM 700 O O . ASN A 1 85 ? 16.587 8.275 -20.825 1.00 92.69 85 ASN A O 1
ATOM 704 N N . GLU A 1 86 ? 15.639 6.871 -19.342 1.00 95.25 86 GLU A N 1
ATOM 705 C CA . GLU A 1 86 ? 16.724 5.896 -19.318 1.00 95.25 86 GLU A CA 1
ATOM 706 C C . GLU A 1 86 ? 16.215 4.486 -19.628 1.00 95.25 86 GLU A C 1
ATOM 708 O O . GLU A 1 86 ? 15.020 4.183 -19.553 1.00 95.25 86 GLU A O 1
ATOM 713 N N . VAL A 1 87 ? 17.140 3.612 -20.035 1.00 96.50 87 VAL A N 1
ATOM 714 C CA . VAL A 1 87 ? 16.840 2.228 -20.411 1.00 96.50 87 VAL A CA 1
ATOM 715 C C . VAL A 1 87 ? 17.782 1.277 -19.686 1.00 96.50 87 VAL A C 1
ATOM 717 O O . VAL A 1 87 ? 19.001 1.394 -19.789 1.00 96.50 87 VAL A O 1
ATOM 720 N N . LEU A 1 88 ? 17.207 0.290 -18.999 1.00 95.31 88 LEU A N 1
ATOM 721 C CA . LEU A 1 88 ? 17.930 -0.834 -18.407 1.00 95.31 88 LEU A CA 1
ATOM 722 C C . LEU A 1 88 ? 17.775 -2.085 -19.265 1.00 95.31 88 LEU A C 1
ATOM 724 O O . LEU A 1 88 ? 16.722 -2.315 -19.861 1.00 95.31 88 LEU A O 1
ATOM 728 N N . HIS A 1 89 ? 18.791 -2.948 -19.229 1.00 96.44 89 HIS A N 1
ATOM 729 C CA . HIS A 1 89 ? 18.791 -4.262 -19.880 1.00 96.44 89 HIS A CA 1
ATOM 730 C C . HIS A 1 89 ? 18.935 -5.401 -18.854 1.00 96.44 89 HIS A C 1
ATOM 732 O O . HIS A 1 89 ? 19.995 -6.025 -18.760 1.00 96.44 89 HIS A O 1
ATOM 738 N N . PRO A 1 90 ? 17.909 -5.658 -18.020 1.00 95.31 90 PRO A N 1
ATOM 739 C CA . PRO A 1 90 ? 17.978 -6.689 -16.991 1.00 95.31 90 PRO A CA 1
ATOM 740 C C . PRO A 1 90 ? 17.808 -8.099 -17.574 1.00 95.31 90 PRO A C 1
ATOM 742 O O . PRO A 1 90 ? 17.276 -8.286 -18.662 1.00 95.31 90 PRO A O 1
ATOM 745 N N . ASN A 1 91 ? 18.179 -9.131 -16.814 1.00 94.56 91 ASN A N 1
ATOM 746 C CA . ASN A 1 91 ? 17.843 -10.520 -17.168 1.00 94.56 91 ASN A CA 1
ATOM 747 C C . ASN A 1 91 ? 16.482 -10.973 -16.613 1.00 94.56 91 ASN A C 1
ATOM 749 O O . ASN A 1 91 ? 15.915 -11.947 -17.102 1.00 94.56 91 ASN A O 1
ATOM 753 N N . LEU A 1 92 ? 15.966 -10.283 -15.593 1.00 94.50 92 LEU A N 1
ATOM 754 C CA . LEU A 1 92 ? 14.683 -10.556 -14.952 1.00 94.50 92 LEU A CA 1
ATOM 755 C C . LEU A 1 92 ? 14.049 -9.240 -14.503 1.00 94.50 92 LEU A C 1
ATOM 757 O O . LEU A 1 92 ? 14.725 -8.388 -13.931 1.00 94.50 92 LEU A O 1
ATOM 761 N N . VAL A 1 93 ? 12.741 -9.117 -14.709 1.00 95.31 93 VAL A N 1
ATOM 762 C CA . VAL A 1 93 ? 11.928 -8.013 -14.192 1.00 95.31 93 VAL A CA 1
ATOM 763 C C . VAL A 1 93 ? 10.850 -8.593 -13.288 1.00 95.31 93 VAL A C 1
ATOM 765 O O . VAL A 1 93 ? 10.125 -9.503 -13.688 1.00 95.31 93 VAL A O 1
ATOM 768 N N . ILE A 1 94 ? 10.733 -8.058 -12.073 1.00 95.88 94 ILE A N 1
ATOM 769 C CA . ILE A 1 94 ? 9.629 -8.358 -11.158 1.00 95.88 94 ILE A CA 1
ATOM 770 C C . ILE A 1 94 ? 8.699 -7.145 -11.153 1.00 95.88 94 ILE A C 1
ATOM 772 O O . ILE A 1 94 ? 9.028 -6.104 -10.590 1.00 95.88 94 ILE A O 1
ATOM 776 N N . ALA A 1 95 ? 7.533 -7.281 -11.783 1.00 95.44 95 ALA A N 1
ATOM 777 C CA . ALA A 1 95 ? 6.518 -6.232 -11.820 1.00 95.44 95 ALA A CA 1
ATOM 778 C C . ALA A 1 95 ? 5.765 -6.161 -10.479 1.00 95.44 95 ALA A C 1
ATOM 780 O O . ALA A 1 95 ? 4.810 -6.902 -10.247 1.00 95.44 95 ALA A O 1
ATOM 781 N N . ALA A 1 96 ? 6.224 -5.281 -9.587 1.00 95.50 96 ALA A N 1
ATOM 782 C CA . ALA A 1 96 ? 5.624 -5.020 -8.275 1.00 95.50 96 ALA A CA 1
ATOM 783 C C . ALA A 1 96 ? 4.998 -3.609 -8.176 1.00 95.50 96 ALA A C 1
ATOM 785 O O . ALA A 1 96 ? 4.878 -3.043 -7.094 1.00 95.50 96 ALA A O 1
ATOM 786 N N . ASP A 1 97 ? 4.562 -3.051 -9.306 1.00 94.31 97 ASP A N 1
ATOM 787 C CA . ASP A 1 97 ? 4.024 -1.693 -9.508 1.00 94.31 97 ASP A CA 1
ATOM 788 C C . ASP A 1 97 ? 2.507 -1.561 -9.212 1.00 94.31 97 ASP A C 1
ATOM 790 O O . ASP A 1 97 ? 1.838 -0.610 -9.618 1.00 94.31 97 ASP A O 1
ATOM 794 N N . GLY A 1 98 ? 1.946 -2.505 -8.450 1.00 93.56 98 GLY A N 1
ATOM 795 C CA . GLY A 1 98 ? 0.651 -2.364 -7.777 1.00 93.56 98 GLY A CA 1
ATOM 796 C C . GLY A 1 98 ? -0.609 -2.454 -8.655 1.00 93.56 98 GLY A C 1
ATOM 797 O O . GLY A 1 98 ? -0.635 -2.989 -9.767 1.00 93.56 98 GLY A O 1
ATOM 798 N N . ALA A 1 99 ? -1.729 -1.963 -8.113 1.00 92.06 99 ALA A N 1
ATOM 799 C CA . ALA A 1 99 ? -3.041 -2.068 -8.759 1.00 92.06 99 ALA A CA 1
ATOM 800 C C . ALA A 1 99 ? -3.125 -1.281 -10.079 1.00 92.06 99 ALA A C 1
ATOM 802 O O . ALA A 1 99 ? -3.842 -1.703 -10.981 1.00 92.06 99 ALA A O 1
ATOM 803 N N . GLY A 1 100 ? -2.356 -0.198 -10.222 1.00 91.38 100 GLY A N 1
ATOM 804 C CA . GLY A 1 100 ? -2.243 0.607 -11.444 1.00 91.38 100 GLY A CA 1
ATOM 805 C C . GLY A 1 100 ? -1.107 0.193 -12.386 1.00 91.38 100 GLY A C 1
ATOM 806 O O . GLY A 1 100 ? -0.766 0.975 -13.263 1.00 91.38 100 GLY A O 1
ATOM 807 N N . SER A 1 101 ? -0.518 -0.993 -12.189 1.00 95.38 101 SER A N 1
ATOM 808 C CA . SER A 1 101 ? 0.673 -1.492 -12.894 1.00 95.38 101 SER A CA 1
ATOM 809 C C . SER A 1 101 ? 0.712 -1.161 -14.392 1.00 95.38 101 SER A C 1
ATOM 811 O O . SER A 1 101 ? -0.102 -1.659 -15.179 1.00 95.38 101 SER A O 1
ATOM 813 N N . VAL A 1 102 ? 1.710 -0.362 -14.781 1.00 94.50 102 VAL A N 1
ATOM 814 C CA . VAL A 1 102 ? 2.034 -0.053 -16.182 1.00 94.50 102 VAL A CA 1
ATOM 815 C C . VAL A 1 102 ? 2.541 -1.316 -16.865 1.00 94.50 102 VAL A C 1
ATOM 817 O O . VAL A 1 102 ? 2.102 -1.651 -17.964 1.00 94.50 102 VAL A O 1
ATOM 820 N N . THR A 1 103 ? 3.387 -2.078 -16.170 1.00 95.62 103 THR A N 1
ATOM 821 C CA . THR A 1 103 ? 3.982 -3.303 -16.709 1.00 95.62 103 THR A CA 1
ATOM 822 C C . THR A 1 103 ? 2.908 -4.330 -17.066 1.00 95.62 103 THR A C 1
ATOM 824 O O . THR A 1 103 ? 2.916 -4.894 -18.160 1.00 95.62 103 THR A O 1
ATOM 827 N N . ARG A 1 104 ? 1.922 -4.539 -16.184 1.00 95.81 104 ARG A N 1
ATOM 828 C CA . ARG A 1 104 ? 0.801 -5.452 -16.440 1.00 95.81 104 ARG A CA 1
ATOM 829 C C . ARG A 1 104 ? -0.039 -4.994 -17.629 1.00 95.81 104 ARG A C 1
ATOM 831 O O . ARG A 1 104 ? -0.464 -5.844 -18.403 1.00 95.81 104 ARG A O 1
ATOM 838 N N . ASN A 1 105 ? -0.263 -3.690 -17.791 1.00 95.00 105 ASN A N 1
ATOM 839 C CA . ASN A 1 105 ? -1.016 -3.157 -18.927 1.00 95.00 105 ASN A CA 1
ATOM 840 C C . ASN A 1 105 ? -0.273 -3.344 -20.258 1.00 95.00 105 ASN A C 1
ATOM 842 O O . ASN A 1 105 ? -0.915 -3.579 -21.274 1.00 95.00 105 ASN A O 1
ATOM 846 N N . ILE A 1 106 ? 1.061 -3.288 -20.262 1.00 95.25 106 ILE A N 1
ATOM 847 C CA . ILE A 1 106 ? 1.868 -3.551 -21.463 1.00 95.25 106 ILE A CA 1
ATOM 848 C C . ILE A 1 106 ? 1.820 -5.034 -21.837 1.00 95.25 106 ILE A C 1
ATOM 850 O O . ILE A 1 106 ? 1.596 -5.377 -22.996 1.00 95.25 106 ILE A O 1
ATOM 854 N N . VAL A 1 107 ? 2.002 -5.921 -20.855 1.00 94.44 107 VAL A N 1
ATOM 855 C CA . VAL A 1 107 ? 2.030 -7.374 -21.091 1.00 94.44 107 VAL A CA 1
ATOM 856 C C . VAL A 1 107 ? 0.631 -7.925 -21.401 1.00 94.44 107 VAL A C 1
ATOM 858 O O . VAL A 1 107 ? 0.489 -8.843 -22.207 1.00 94.44 107 VAL A O 1
ATOM 861 N N . PHE A 1 108 ? -0.417 -7.353 -20.802 1.00 95.19 108 PHE A N 1
ATOM 862 C CA . PHE A 1 108 ? -1.809 -7.774 -20.968 1.00 95.19 108 PHE A CA 1
ATOM 863 C C . PHE A 1 108 ? -2.720 -6.583 -21.329 1.00 95.19 108 PHE A C 1
ATOM 865 O O . PHE A 1 108 ? -3.579 -6.202 -20.531 1.00 95.19 108 PHE A O 1
ATOM 872 N N . PRO A 1 109 ? -2.614 -6.012 -22.545 1.00 94.69 109 PRO A N 1
ATOM 873 C CA . PRO A 1 109 ? -3.304 -4.763 -22.918 1.00 94.69 109 PRO A CA 1
ATOM 874 C C . PRO A 1 109 ? -4.835 -4.857 -22.905 1.00 94.69 109 PRO A C 1
ATOM 876 O O . PRO A 1 109 ? -5.545 -3.862 -22.721 1.00 94.69 109 PRO A O 1
ATOM 879 N N . ASN A 1 110 ? -5.357 -6.072 -23.062 1.00 96.06 110 ASN A N 1
ATOM 880 C CA . ASN A 1 110 ? -6.790 -6.345 -23.053 1.00 96.06 110 ASN A CA 1
ATOM 881 C C . ASN A 1 110 ? -7.342 -6.639 -21.649 1.00 96.06 110 ASN A C 1
ATOM 883 O O . ASN A 1 110 ? -8.558 -6.728 -21.489 1.00 96.06 110 ASN A O 1
ATOM 887 N N . LEU A 1 111 ? -6.488 -6.785 -20.629 1.00 94.94 111 LEU A N 1
ATOM 888 C CA . LEU A 1 111 ? -6.935 -7.009 -19.257 1.00 94.94 111 LEU A CA 1
ATOM 889 C C . LEU A 1 111 ? -7.525 -5.711 -18.695 1.00 94.94 111 LEU A C 1
ATOM 891 O O . LEU A 1 111 ? -6.870 -4.672 -18.672 1.00 94.94 111 LEU A O 1
ATOM 895 N N . LYS A 1 112 ? -8.774 -5.770 -18.228 1.00 90.56 112 LYS A N 1
ATOM 896 C CA . LYS A 1 112 ? -9.473 -4.628 -17.628 1.00 90.56 112 LYS A CA 1
ATOM 897 C C . LYS A 1 112 ? -9.803 -4.921 -16.171 1.00 90.56 112 LYS A C 1
ATOM 899 O O . LYS A 1 112 ? -10.360 -5.971 -15.859 1.00 90.56 112 LYS A O 1
ATOM 904 N N . THR A 1 113 ? -9.502 -3.970 -15.293 1.00 90.12 113 THR A N 1
ATOM 905 C CA . THR A 1 113 ? -9.967 -4.001 -13.904 1.00 90.12 113 THR A CA 1
ATOM 906 C C . THR A 1 113 ? -11.443 -3.624 -13.877 1.00 90.12 113 THR A C 1
ATOM 908 O O . THR A 1 113 ? -11.814 -2.541 -14.324 1.00 90.12 113 THR A O 1
ATOM 911 N N . GLN A 1 114 ? -12.289 -4.518 -13.374 1.00 90.88 114 GLN A N 1
ATOM 912 C CA . GLN A 1 114 ? -13.716 -4.250 -13.227 1.00 90.88 114 GLN A CA 1
ATOM 913 C C . GLN A 1 114 ? -13.989 -3.600 -11.872 1.00 90.88 114 GLN A C 1
ATOM 915 O O . GLN A 1 114 ? -13.404 -3.983 -10.859 1.00 90.88 114 GLN A O 1
ATOM 920 N N . TYR A 1 115 ? -14.884 -2.615 -11.859 1.00 92.12 115 TYR A N 1
ATOM 921 C CA . TYR A 1 115 ? -15.372 -2.039 -10.615 1.00 92.12 115 TYR A CA 1
ATOM 922 C C . TYR A 1 115 ? -16.119 -3.103 -9.803 1.00 92.1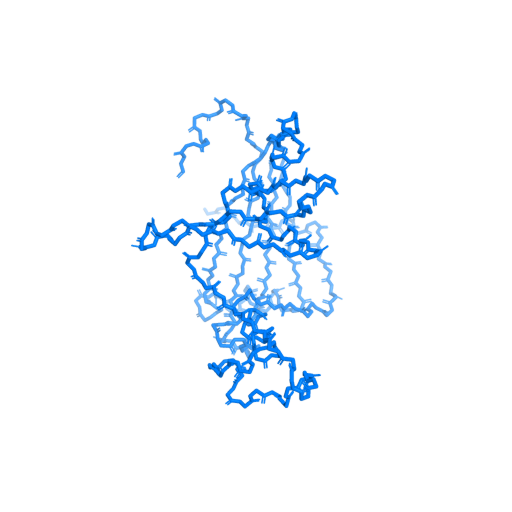2 115 TYR A C 1
ATOM 924 O O . TYR A 1 115 ? -16.984 -3.797 -10.334 1.00 92.12 115 TYR A O 1
ATOM 932 N N . ALA A 1 116 ? -15.788 -3.223 -8.517 1.00 93.00 116 ALA A N 1
ATOM 933 C CA . ALA A 1 116 ? -16.294 -4.292 -7.659 1.00 93.00 116 ALA A CA 1
ATOM 934 C C . ALA A 1 116 ? -17.727 -4.058 -7.133 1.00 93.00 116 ALA A C 1
ATOM 936 O O . ALA A 1 116 ? -18.267 -4.931 -6.460 1.00 93.00 116 ALA A O 1
ATOM 937 N N . GLY A 1 117 ? -18.344 -2.905 -7.429 1.00 92.88 117 GLY A N 1
ATOM 938 C CA . GLY A 1 117 ? -19.716 -2.579 -7.010 1.00 92.88 117 GLY A CA 1
ATOM 939 C C . GLY A 1 117 ? -19.835 -1.904 -5.639 1.00 92.88 117 GLY A C 1
ATOM 940 O O . GLY A 1 117 ? -20.935 -1.821 -5.096 1.00 92.88 117 GLY A O 1
ATOM 941 N N . PHE A 1 118 ? -18.727 -1.448 -5.054 1.00 92.62 118 PHE A N 1
ATOM 942 C CA . PHE A 1 118 ? -18.727 -0.752 -3.769 1.00 92.62 118 PHE A CA 1
ATOM 943 C C . PHE A 1 118 ? -17.616 0.295 -3.681 1.00 92.62 118 PHE A C 1
ATOM 945 O O . PHE A 1 118 ? -16.611 0.235 -4.394 1.00 92.62 118 PHE A O 1
ATOM 952 N N . LEU A 1 119 ? -17.808 1.257 -2.784 1.00 93.25 119 LEU A N 1
ATOM 953 C CA . LEU A 1 119 ? -16.794 2.206 -2.343 1.00 93.25 119 LEU A CA 1
ATOM 954 C C . LEU A 1 119 ? -16.311 1.832 -0.946 1.00 93.25 119 LEU A C 1
ATOM 956 O O . LEU A 1 119 ? -17.029 1.198 -0.170 1.00 93.25 119 LEU A O 1
ATOM 960 N N . THR A 1 120 ? -15.090 2.248 -0.626 1.00 93.62 120 THR A N 1
ATOM 961 C CA . THR A 1 120 ? -14.503 2.017 0.691 1.00 93.62 120 THR A CA 1
ATOM 962 C C . THR A 1 120 ? -14.057 3.332 1.300 1.00 93.62 120 THR A C 1
ATOM 964 O O . THR A 1 120 ? -13.099 3.945 0.833 1.00 93.62 120 THR A O 1
ATOM 967 N N . TRP A 1 121 ? -14.695 3.715 2.399 1.00 93.38 121 TRP A N 1
ATOM 968 C CA . TRP A 1 121 ? -14.255 4.808 3.254 1.00 93.38 121 TRP A CA 1
ATOM 969 C C . TRP A 1 121 ? -13.283 4.276 4.293 1.00 93.38 121 TRP A C 1
ATOM 971 O O . TRP A 1 121 ? -13.514 3.228 4.905 1.00 93.38 121 TRP A O 1
ATOM 981 N N . ARG A 1 122 ? -12.187 4.998 4.518 1.00 94.75 122 ARG A N 1
ATOM 982 C CA . ARG A 1 122 ? -11.174 4.592 5.489 1.00 94.75 122 ARG A CA 1
ATOM 983 C C . ARG A 1 122 ? -10.794 5.751 6.390 1.00 94.75 122 ARG A C 1
ATOM 985 O O . ARG A 1 122 ? -10.397 6.806 5.913 1.00 94.75 122 ARG A O 1
ATOM 992 N N . GLY A 1 123 ? -10.890 5.513 7.691 1.00 94.44 123 GLY A N 1
ATOM 993 C CA . GLY A 1 123 ? -10.515 6.457 8.732 1.00 94.44 123 GLY A CA 1
ATOM 994 C C . GLY A 1 123 ? -9.464 5.869 9.661 1.00 94.44 123 GLY A C 1
ATOM 995 O O . GLY A 1 123 ? -9.416 4.656 9.889 1.00 94.44 123 GLY A O 1
ATOM 996 N N . ILE A 1 124 ? -8.632 6.749 10.205 1.00 94.12 124 ILE A N 1
ATOM 997 C CA . ILE A 1 124 ? -7.685 6.442 11.270 1.00 94.12 124 ILE A CA 1
ATOM 998 C C . ILE A 1 124 ? -7.878 7.451 12.396 1.00 94.12 124 ILE A C 1
ATOM 1000 O O . ILE A 1 124 ? -8.000 8.647 12.141 1.00 94.12 124 ILE A O 1
ATOM 1004 N N . VAL A 1 125 ? -7.941 6.966 13.632 1.00 94.88 125 VAL A N 1
ATOM 1005 C CA . VAL A 1 125 ? -8.116 7.805 14.821 1.00 94.88 125 VAL A CA 1
ATOM 1006 C C . VAL A 1 125 ? -7.094 7.381 15.876 1.00 94.88 125 VAL A C 1
ATOM 1008 O O . VAL A 1 125 ? -6.954 6.177 16.115 1.00 94.88 125 VAL A O 1
ATOM 1011 N N . PRO A 1 126 ? -6.383 8.319 16.527 1.00 95.19 126 PRO A N 1
ATOM 1012 C CA . PRO A 1 126 ? -5.550 8.000 17.680 1.00 95.19 126 PRO A CA 1
ATOM 1013 C C . PRO A 1 126 ? -6.343 7.287 18.774 1.00 95.19 126 PRO A C 1
ATOM 1015 O O . PRO A 1 126 ? -7.439 7.722 19.115 1.00 95.19 126 PRO A O 1
ATOM 1018 N N . GLU A 1 127 ? -5.799 6.215 19.357 1.00 94.94 127 GLU A N 1
ATOM 1019 C CA . GLU A 1 127 ? -6.462 5.477 20.444 1.00 94.94 127 GLU A CA 1
ATOM 1020 C C . GLU A 1 127 ? -6.825 6.404 21.611 1.00 94.94 127 GLU A C 1
ATOM 1022 O O . GLU A 1 127 ? -7.898 6.278 22.193 1.00 94.94 127 GLU A O 1
ATOM 1027 N N . SER A 1 128 ? -5.962 7.379 21.907 1.00 94.94 128 SER A N 1
ATOM 1028 C CA . SER A 1 128 ? -6.168 8.395 22.943 1.00 94.94 128 SER A CA 1
ATOM 1029 C C . SER A 1 128 ? -7.379 9.306 22.705 1.00 94.94 128 SER A C 1
ATOM 1031 O O . SER A 1 128 ? -7.888 9.892 23.659 1.00 94.94 128 SER A O 1
ATOM 1033 N N . ALA A 1 129 ? -7.853 9.414 21.462 1.00 95.62 129 ALA A N 1
ATOM 1034 C CA . ALA A 1 129 ? -9.041 10.178 21.090 1.00 95.62 129 ALA A CA 1
ATOM 1035 C C . ALA A 1 129 ? -10.325 9.325 21.075 1.00 95.62 129 ALA A C 1
ATOM 1037 O O . ALA A 1 129 ? -11.415 9.851 20.856 1.00 95.62 129 ALA A O 1
ATOM 1038 N N . VAL A 1 130 ? -10.218 8.014 21.310 1.00 93.81 130 VAL A N 1
ATOM 1039 C CA . VAL A 1 130 ? -11.351 7.086 21.376 1.00 93.81 130 VAL A CA 1
ATOM 1040 C C . VAL A 1 130 ? -11.714 6.832 22.840 1.00 93.81 130 VAL A C 1
ATOM 1042 O O . VAL A 1 130 ? -10.854 6.792 23.721 1.00 93.81 130 VAL A O 1
ATOM 1045 N N . SER A 1 131 ? -13.005 6.658 23.137 1.00 93.44 131 SER A N 1
ATOM 1046 C CA . SER A 1 131 ? -13.440 6.396 24.510 1.00 93.44 131 SER A CA 1
ATOM 1047 C C . SER A 1 131 ? -12.841 5.089 25.049 1.00 93.44 131 SER A C 1
ATOM 1049 O O . SER A 1 131 ? -12.719 4.090 24.336 1.00 93.44 131 SER A O 1
ATOM 1051 N N . LYS A 1 132 ? -12.514 5.069 26.348 1.00 92.25 132 LYS A N 1
ATOM 1052 C CA . LYS A 1 132 ? -11.982 3.872 27.025 1.00 92.25 132 LYS A CA 1
ATOM 1053 C C . LYS A 1 132 ? -12.901 2.659 26.875 1.00 92.25 132 LYS A C 1
ATOM 1055 O O . LYS A 1 132 ? -12.417 1.542 26.755 1.00 92.25 132 LYS A O 1
ATOM 1060 N N . GLU A 1 133 ? -14.213 2.881 26.865 1.00 91.31 133 GLU A N 1
ATOM 1061 C CA . GLU A 1 133 ? -15.213 1.833 26.658 1.00 91.31 133 GLU A CA 1
ATOM 1062 C C . GLU A 1 133 ? -15.049 1.147 25.293 1.00 91.31 133 GLU A C 1
ATOM 1064 O O . GLU A 1 133 ? -14.940 -0.077 25.232 1.00 91.31 133 GLU A O 1
ATOM 1069 N N . ILE A 1 134 ? -14.935 1.928 24.212 1.00 89.50 134 ILE A N 1
ATOM 1070 C CA . ILE A 1 134 ? -14.733 1.399 22.856 1.00 89.50 134 ILE A CA 1
ATOM 1071 C C . ILE A 1 134 ? -13.372 0.706 22.742 1.00 89.50 134 ILE A C 1
ATOM 1073 O O . ILE A 1 134 ? -13.279 -0.370 22.157 1.00 89.50 134 ILE A O 1
ATOM 1077 N N . ILE A 1 135 ? -12.314 1.280 23.320 1.00 91.69 135 ILE A N 1
ATOM 1078 C CA . ILE A 1 135 ? -10.979 0.668 23.294 1.00 91.69 135 ILE A CA 1
ATOM 1079 C C . ILE A 1 135 ? -10.952 -0.670 24.030 1.00 91.69 135 ILE A C 1
ATOM 1081 O O . ILE A 1 135 ? -10.420 -1.643 23.499 1.00 91.69 135 ILE A O 1
ATOM 1085 N N . ASN A 1 136 ? -11.571 -0.750 25.208 1.00 89.38 136 ASN A N 1
ATOM 1086 C CA . ASN A 1 136 ? -11.697 -2.005 25.945 1.00 89.38 136 ASN A CA 1
ATOM 1087 C C . ASN A 1 136 ? -12.496 -3.043 25.150 1.00 89.38 136 ASN A C 1
ATOM 1089 O O . ASN A 1 136 ? -12.168 -4.227 25.180 1.00 89.38 136 ASN A O 1
ATOM 1093 N N . PHE A 1 137 ? -13.516 -2.605 24.409 1.00 87.19 137 PHE A N 1
ATOM 1094 C CA . PHE A 1 137 ? -14.284 -3.479 23.531 1.00 87.19 137 PHE A CA 1
ATOM 1095 C C . PHE A 1 137 ? -13.484 -3.969 22.310 1.00 87.19 137 PHE A C 1
ATOM 1097 O O . PHE A 1 137 ? -13.669 -5.106 21.881 1.00 87.19 137 PHE A O 1
ATOM 1104 N N . LEU A 1 138 ? -12.591 -3.143 21.761 1.00 86.31 138 LEU A N 1
ATOM 1105 C CA . LEU A 1 138 ? -11.745 -3.466 20.604 1.00 86.31 138 LEU A CA 1
ATOM 1106 C C . LEU A 1 138 ? -10.470 -4.243 20.956 1.00 86.31 138 LEU A C 1
ATOM 1108 O O . LEU A 1 138 ? -9.812 -4.771 20.061 1.00 86.31 138 LEU A O 1
ATOM 1112 N N . PHE A 1 139 ? -10.076 -4.293 22.226 1.00 84.44 139 PHE A N 1
ATOM 1113 C CA . PHE A 1 139 ? -8.828 -4.933 22.628 1.00 84.44 139 PHE A CA 1
ATOM 1114 C C . PHE A 1 139 ? -8.815 -6.428 22.256 1.00 84.44 139 PHE A C 1
ATOM 1116 O O . PHE A 1 139 ? -9.746 -7.160 22.590 1.00 84.44 139 PHE A O 1
ATOM 1123 N N . ASP A 1 140 ? -7.767 -6.865 21.545 1.00 80.94 140 ASP A N 1
ATOM 1124 C CA . ASP A 1 140 ? -7.607 -8.216 20.971 1.00 80.94 140 ASP A CA 1
ATOM 1125 C C . ASP A 1 140 ? -8.797 -8.707 20.127 1.00 80.94 140 ASP A C 1
ATOM 1127 O O . ASP A 1 140 ? -9.050 -9.907 19.982 1.00 80.94 140 ASP A O 1
ATOM 1131 N N . ARG A 1 141 ? -9.541 -7.762 19.543 1.00 80.88 141 ARG A N 1
ATOM 1132 C CA . ARG A 1 141 ? -10.716 -8.026 18.718 1.00 80.88 141 ARG A CA 1
ATOM 1133 C C . ARG A 1 141 ? -10.694 -7.149 17.475 1.00 80.88 141 ARG A C 1
ATOM 1135 O O . ARG A 1 141 ? -10.134 -6.056 17.444 1.00 80.88 141 ARG A O 1
ATOM 1142 N N . TYR A 1 142 ? -11.375 -7.623 16.445 1.00 81.69 142 TYR A N 1
ATOM 1143 C CA . TYR A 1 142 ? -11.904 -6.744 15.415 1.00 81.69 142 TYR A CA 1
ATOM 1144 C C . TYR A 1 142 ? -13.420 -6.876 15.409 1.00 81.69 142 TYR A C 1
ATOM 1146 O O . TYR A 1 142 ? -13.974 -7.932 15.730 1.00 81.69 142 TYR A O 1
ATOM 1154 N N . ILE A 1 143 ? -14.083 -5.789 15.049 1.00 84.06 143 ILE A N 1
ATOM 1155 C CA . ILE A 1 143 ? -15.523 -5.761 14.843 1.00 84.06 143 ILE A CA 1
ATOM 1156 C C . ILE A 1 143 ? -15.761 -5.904 13.356 1.00 84.06 143 ILE A C 1
ATOM 1158 O O . ILE A 1 143 ? -15.125 -5.210 12.560 1.00 84.06 143 ILE A O 1
ATOM 1162 N N . ARG A 1 144 ? -16.715 -6.757 12.995 1.00 84.75 144 ARG A N 1
ATOM 1163 C CA . ARG A 1 144 ? -17.381 -6.686 11.705 1.00 84.75 144 ARG A CA 1
ATOM 1164 C C . ARG A 1 144 ? -18.860 -6.435 11.945 1.00 84.75 144 ARG A C 1
ATOM 1166 O O . ARG A 1 144 ? -19.569 -7.274 12.491 1.00 84.75 144 ARG A O 1
ATOM 1173 N N . TYR A 1 145 ? -19.304 -5.250 11.566 1.00 85.75 145 TYR A N 1
ATOM 1174 C CA . TYR A 1 145 ? -20.705 -4.869 11.597 1.00 85.75 145 TYR A CA 1
ATOM 1175 C C . TYR A 1 145 ? -21.251 -4.960 10.179 1.00 85.75 145 TYR A C 1
ATOM 1177 O O . TYR A 1 145 ? -20.655 -4.367 9.287 1.00 85.75 145 TYR A O 1
ATOM 1185 N N . HIS A 1 146 ? -22.354 -5.672 9.961 1.00 87.38 146 HIS A N 1
ATOM 1186 C CA . HIS A 1 146 ? -23.034 -5.661 8.667 1.00 87.38 146 HIS A CA 1
ATOM 1187 C C . HIS A 1 146 ? -24.397 -4.986 8.785 1.00 87.38 146 HIS A C 1
ATOM 1189 O O . HIS A 1 146 ? -25.083 -5.116 9.797 1.00 87.38 146 HIS A O 1
ATOM 1195 N N . ALA A 1 147 ? -24.779 -4.321 7.708 1.00 86.06 147 ALA A N 1
ATOM 1196 C CA . ALA A 1 147 ? -26.111 -3.827 7.418 1.00 86.06 147 ALA A CA 1
ATOM 1197 C C . ALA A 1 147 ? -26.469 -4.209 5.971 1.00 86.06 147 ALA A C 1
ATOM 1199 O O . ALA A 1 147 ? -25.637 -4.754 5.244 1.00 86.06 147 ALA A O 1
ATOM 1200 N N . ASP A 1 148 ? -27.690 -3.903 5.537 1.00 85.62 148 ASP A N 1
ATOM 1201 C CA . ASP A 1 148 ? -28.234 -4.386 4.259 1.00 85.62 148 ASP A CA 1
ATOM 1202 C C . ASP A 1 148 ? -27.386 -4.025 3.032 1.00 85.62 148 ASP A C 1
ATOM 1204 O O . ASP A 1 148 ? -27.306 -4.805 2.086 1.00 85.62 148 ASP A O 1
ATOM 1208 N N . ARG A 1 149 ? -26.736 -2.854 3.034 1.00 89.25 149 ARG A N 1
ATOM 1209 C CA . ARG A 1 149 ? -25.924 -2.384 1.896 1.00 89.25 149 ARG A CA 1
ATOM 1210 C C . ARG A 1 149 ? -24.445 -2.199 2.196 1.00 89.25 149 ARG A C 1
ATOM 1212 O O . ARG A 1 149 ? -23.672 -1.934 1.276 1.00 89.25 149 ARG A O 1
ATOM 1219 N N . TYR A 1 150 ? -24.051 -2.287 3.459 1.00 91.00 150 TYR A N 1
ATOM 1220 C CA . TYR A 1 150 ? -22.701 -1.940 3.865 1.00 91.00 150 TYR A CA 1
ATOM 1221 C C . TYR A 1 150 ? -22.200 -2.818 4.995 1.00 91.00 150 TYR A C 1
ATOM 1223 O O . TYR A 1 150 ? -22.971 -3.393 5.762 1.00 91.00 150 TYR A O 1
ATOM 1231 N N . TYR A 1 151 ? -20.884 -2.878 5.142 1.00 92.62 151 TYR A N 1
ATOM 1232 C CA . TYR A 1 151 ? -20.286 -3.419 6.349 1.00 92.62 151 TYR A CA 1
ATOM 1233 C C . TYR A 1 151 ? -19.103 -2.573 6.799 1.00 92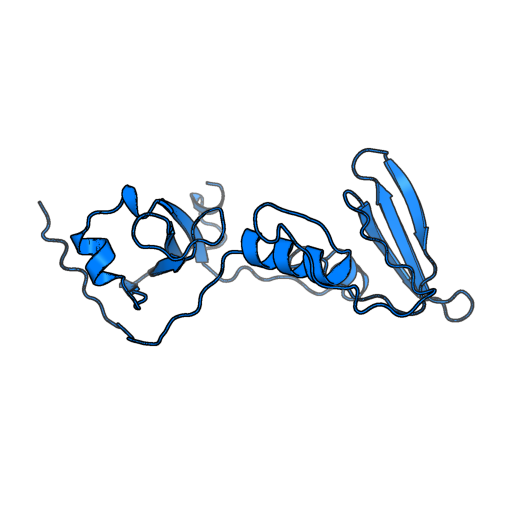.62 151 TYR A C 1
ATOM 1235 O O . TYR A 1 151 ? -18.429 -1.916 6.006 1.00 92.62 151 TYR A O 1
ATOM 1243 N N . ILE A 1 152 ? -18.873 -2.573 8.106 1.00 92.94 152 ILE A N 1
ATOM 1244 C CA . ILE A 1 152 ? -17.836 -1.787 8.757 1.00 92.94 152 ILE A CA 1
ATOM 1245 C C . ILE A 1 152 ? -16.907 -2.738 9.492 1.00 92.94 152 ILE A C 1
ATOM 1247 O O . ILE A 1 152 ? -17.348 -3.628 10.220 1.00 92.94 152 ILE A O 1
ATOM 1251 N N . VAL A 1 153 ? -15.611 -2.531 9.301 1.00 91.88 153 VAL A N 1
ATOM 1252 C CA . VAL A 1 153 ? -14.548 -3.229 10.011 1.00 91.88 153 VAL A CA 1
ATOM 1253 C C . VAL A 1 153 ? -13.822 -2.230 10.898 1.00 91.88 153 VAL A C 1
ATOM 1255 O O . VAL A 1 153 ? -13.360 -1.198 10.411 1.00 91.88 153 VAL A O 1
ATOM 1258 N N . VAL A 1 154 ? -13.716 -2.537 12.192 1.00 91.75 154 VAL A N 1
ATOM 1259 C CA . VAL A 1 154 ? -13.006 -1.694 13.166 1.00 91.75 154 VAL A CA 1
ATOM 1260 C C . VAL A 1 154 ? -12.003 -2.527 13.950 1.00 91.75 154 VAL A C 1
ATOM 1262 O O . VAL A 1 154 ? -12.345 -3.609 14.427 1.00 91.75 154 VAL A O 1
ATOM 1265 N N . TYR A 1 155 ? -10.766 -2.048 14.065 1.00 91.19 155 TYR A N 1
ATOM 1266 C CA . TYR A 1 155 ? -9.686 -2.744 14.770 1.00 91.19 155 TYR A CA 1
ATOM 1267 C C . TYR A 1 155 ? -8.555 -1.796 15.167 1.00 91.19 155 TYR A C 1
ATOM 1269 O O . TYR A 1 155 ? -8.427 -0.700 14.621 1.00 91.19 155 TYR A O 1
ATOM 1277 N N . LEU A 1 156 ? -7.713 -2.237 16.102 1.00 91.88 156 LEU A N 1
ATOM 1278 C CA . LEU A 1 156 ? -6.514 -1.509 16.511 1.00 91.88 156 LEU A CA 1
ATOM 1279 C C . LEU A 1 156 ? -5.301 -1.927 15.672 1.00 91.88 156 LEU A C 1
ATOM 1281 O O . LEU A 1 156 ? -5.104 -3.106 15.382 1.00 91.88 156 LEU A O 1
ATOM 1285 N N . ILE A 1 157 ? -4.464 -0.959 15.315 1.00 91.75 157 ILE A N 1
ATOM 1286 C CA . ILE A 1 157 ? -3.154 -1.163 14.686 1.00 91.75 157 ILE A CA 1
ATOM 1287 C C . ILE A 1 157 ? -2.070 -0.446 15.490 1.00 91.75 157 ILE A C 1
ATOM 1289 O O . ILE A 1 157 ? -2.392 0.468 16.252 1.00 91.75 157 ILE A O 1
ATOM 1293 N N . PRO A 1 158 ? -0.783 -0.785 15.298 1.00 92.19 158 PRO A N 1
ATOM 1294 C CA . PRO A 1 158 ? 0.287 0.001 15.890 1.00 92.19 158 PRO A CA 1
ATOM 1295 C C . PRO A 1 158 ? 0.204 1.474 15.472 1.00 92.19 158 PRO A C 1
ATOM 1297 O O . PRO A 1 158 ? -0.131 1.766 14.317 1.00 92.19 158 PRO A O 1
ATOM 1300 N N . GLY A 1 159 ? 0.519 2.380 16.398 1.00 91.50 159 GLY A N 1
ATOM 1301 C CA . GLY A 1 159 ? 0.541 3.818 16.126 1.00 91.50 159 GLY A CA 1
ATOM 1302 C C . GLY A 1 159 ? 1.724 4.238 15.264 1.00 91.50 159 GLY A C 1
ATOM 1303 O O . GLY A 1 159 ? 2.409 3.391 14.678 1.00 91.50 159 GLY A O 1
ATOM 1304 N N . ASP A 1 160 ? 1.984 5.545 15.208 1.00 86.94 160 ASP A N 1
ATOM 1305 C CA . ASP A 1 160 ? 2.956 6.120 14.277 1.00 86.94 160 ASP A CA 1
ATOM 1306 C C . ASP A 1 160 ? 4.297 5.407 14.329 1.00 86.94 160 ASP A C 1
ATOM 1308 O O . ASP A 1 160 ? 4.696 4.874 13.310 1.00 86.94 160 ASP A O 1
ATOM 1312 N N . ASN A 1 161 ? 4.916 5.217 15.493 1.00 84.06 161 ASN A N 1
ATOM 1313 C CA . ASN A 1 161 ? 6.251 4.600 15.597 1.00 84.06 161 ASN A CA 1
ATOM 1314 C C . ASN A 1 161 ? 6.228 3.062 15.667 1.00 84.06 161 ASN A C 1
ATOM 1316 O O . ASN A 1 161 ? 7.176 2.427 16.125 1.00 84.06 161 ASN A O 1
ATOM 1320 N N . GLY A 1 162 ? 5.114 2.443 15.275 1.00 87.31 162 GLY A N 1
ATOM 1321 C CA . GLY A 1 162 ? 4.904 1.006 15.435 1.00 87.31 162 GLY A CA 1
ATOM 1322 C C . GLY A 1 162 ? 4.655 0.586 16.888 1.00 87.31 162 GLY A C 1
ATOM 1323 O O . GLY A 1 162 ? 4.734 -0.604 17.196 1.00 87.31 162 GLY A O 1
ATOM 1324 N N . SER A 1 163 ? 4.356 1.539 17.782 1.00 88.94 163 SER A N 1
ATOM 1325 C CA . SER A 1 163 ? 4.033 1.245 19.180 1.00 88.94 163 SER A CA 1
ATOM 1326 C C . SER A 1 163 ? 2.726 0.467 19.289 1.00 88.94 163 SER A C 1
ATOM 1328 O O . SER A 1 163 ? 1.736 0.776 18.625 1.00 88.94 163 SER A O 1
ATOM 1330 N N . ILE A 1 164 ? 2.734 -0.538 20.160 1.00 90.19 164 ILE A N 1
ATOM 1331 C CA . ILE A 1 164 ? 1.565 -1.349 20.520 1.00 90.19 164 ILE A CA 1
ATOM 1332 C C . ILE A 1 164 ? 1.098 -1.083 21.956 1.00 90.19 164 ILE A C 1
ATOM 1334 O O . ILE A 1 164 ? 0.231 -1.796 22.460 1.00 90.19 164 ILE A O 1
ATOM 1338 N N . LYS A 1 165 ? 1.685 -0.088 22.633 1.00 91.50 165 LYS A N 1
ATOM 1339 C CA . LYS A 1 165 ? 1.309 0.263 24.004 1.00 91.50 165 LYS A CA 1
ATOM 1340 C C . LYS A 1 165 ? -0.101 0.865 24.024 1.00 91.50 165 LYS A C 1
ATOM 1342 O O . LYS A 1 165 ? -0.420 1.664 23.142 1.00 91.50 165 LYS A O 1
ATOM 1347 N N . PRO A 1 166 ? -0.939 0.531 25.020 1.00 91.62 166 PRO A N 1
ATOM 1348 C CA . PRO A 1 166 ? -2.224 1.197 25.201 1.00 91.62 166 PRO A CA 1
ATOM 1349 C C . PRO A 1 166 ? -2.077 2.723 25.259 1.00 91.62 166 PRO A C 1
ATOM 1351 O O . PRO A 1 166 ? -1.190 3.237 25.936 1.00 91.62 166 PRO A O 1
ATOM 1354 N N . GLY A 1 167 ? -2.946 3.430 24.544 1.00 92.56 167 GLY A N 1
ATOM 1355 C CA . GLY A 1 167 ? -2.935 4.887 24.379 1.00 92.56 167 GLY A CA 1
ATOM 1356 C C . GLY A 1 167 ? -2.050 5.402 23.237 1.00 92.56 167 GLY A C 1
ATOM 1357 O O . GLY A 1 167 ? -2.219 6.546 22.825 1.00 92.56 167 GLY A O 1
ATOM 1358 N N . GLU A 1 168 ? -1.157 4.571 22.694 1.00 93.62 168 GLU A N 1
ATOM 1359 C CA . GLU A 1 168 ? -0.238 4.929 21.603 1.00 93.62 168 GLU A CA 1
ATOM 1360 C C . GLU A 1 168 ? -0.596 4.243 20.271 1.00 93.62 168 GLU A C 1
ATOM 1362 O O . GLU A 1 168 ? 0.149 4.367 19.302 1.00 93.62 168 GLU A O 1
ATOM 1367 N N . ARG A 1 169 ? -1.700 3.484 20.201 1.00 93.88 169 ARG A N 1
ATOM 1368 C CA . ARG A 1 169 ? -2.151 2.794 18.977 1.00 93.88 169 ARG A CA 1
ATOM 1369 C C . ARG A 1 169 ? -3.090 3.673 18.158 1.00 93.88 169 ARG A C 1
ATOM 1371 O O . ARG A 1 169 ? -3.500 4.747 18.592 1.00 93.88 169 ARG A O 1
ATOM 1378 N N . HIS A 1 170 ? -3.489 3.182 16.989 1.00 94.25 170 HIS A N 1
ATOM 1379 C CA . HIS A 1 170 ? -4.562 3.778 16.195 1.00 94.25 170 HIS A CA 1
ATOM 1380 C C . HIS A 1 170 ? -5.746 2.822 16.064 1.00 94.25 170 HIS A C 1
ATOM 1382 O O . HIS A 1 170 ? -5.562 1.620 15.879 1.00 94.25 170 HIS A O 1
ATOM 1388 N N . ALA A 1 171 ? -6.960 3.364 16.104 1.00 93.69 171 ALA A N 1
ATOM 1389 C CA . ALA A 1 171 ? -8.162 2.678 15.659 1.00 93.69 171 ALA A CA 1
ATOM 1390 C C . ALA A 1 171 ? -8.360 2.929 14.161 1.00 93.69 171 ALA A C 1
ATOM 1392 O O . ALA A 1 171 ? -8.382 4.073 13.705 1.00 93.69 171 ALA A O 1
ATOM 1393 N N . ILE A 1 172 ? -8.500 1.853 13.395 1.00 93.81 172 ILE A N 1
ATOM 1394 C CA . ILE A 1 172 ? -8.868 1.897 11.983 1.00 93.81 172 ILE A CA 1
ATOM 1395 C C . ILE A 1 172 ? -10.354 1.622 11.863 1.00 93.81 172 ILE A C 1
ATOM 1397 O O . ILE A 1 172 ? -10.854 0.663 12.448 1.00 93.81 172 ILE A O 1
ATOM 1401 N N . LEU A 1 173 ? -11.022 2.427 11.044 1.00 93.75 173 LEU A N 1
ATOM 1402 C CA . LEU A 1 173 ? -12.367 2.174 10.556 1.00 93.75 173 LEU A CA 1
ATOM 1403 C C . LEU A 1 173 ? -12.306 1.998 9.042 1.00 93.75 173 LEU A C 1
ATOM 1405 O O . LEU A 1 173 ? -11.728 2.823 8.334 1.00 93.75 173 LEU A O 1
ATOM 1409 N N . VAL A 1 174 ? -12.909 0.922 8.550 1.00 95.38 174 VAL A N 1
ATOM 1410 C CA . VAL A 1 174 ? -13.103 0.681 7.121 1.00 95.38 174 VAL A CA 1
ATOM 1411 C C . VAL A 1 174 ? -14.580 0.436 6.882 1.00 95.38 174 VAL A C 1
ATOM 1413 O O . VAL A 1 174 ? -15.125 -0.525 7.415 1.00 95.38 174 VAL A O 1
ATOM 1416 N N . TRP A 1 175 ? -15.222 1.291 6.100 1.00 94.69 175 TRP A N 1
ATOM 1417 C CA . TRP A 1 175 ? -16.631 1.180 5.754 1.00 94.69 175 TRP A CA 1
ATOM 1418 C C . TRP A 1 175 ? -16.764 0.899 4.263 1.00 94.69 175 TRP A C 1
ATOM 1420 O O . TRP A 1 175 ? -16.401 1.721 3.429 1.00 94.69 175 TRP A O 1
ATOM 1430 N N . TYR A 1 176 ? -17.267 -0.290 3.955 1.00 94.25 176 TYR A N 1
ATOM 1431 C CA . TYR A 1 176 ? -17.571 -0.745 2.608 1.00 94.25 176 TYR A CA 1
ATOM 1432 C C . TYR A 1 176 ? -19.040 -0.465 2.334 1.00 94.25 176 TYR A C 1
ATOM 1434 O O . TYR A 1 176 ? -19.881 -1.068 2.998 1.00 94.25 176 TYR A O 1
ATOM 1442 N N . ASP A 1 177 ? -19.345 0.416 1.389 1.00 93.25 177 ASP A N 1
ATOM 1443 C CA . ASP A 1 177 ? -20.716 0.759 1.008 1.00 93.25 177 ASP A CA 1
ATOM 1444 C C . ASP A 1 177 ? -20.976 0.366 -0.442 1.00 93.25 177 ASP A C 1
ATOM 1446 O O . ASP A 1 177 ? -20.238 0.759 -1.351 1.00 93.25 177 ASP A O 1
ATOM 1450 N N . THR A 1 178 ? -22.018 -0.434 -0.658 1.00 93.25 178 THR A N 1
ATOM 1451 C CA . THR A 1 178 ? -22.442 -0.822 -2.003 1.00 93.25 178 THR A CA 1
ATOM 1452 C C . THR A 1 178 ? -22.845 0.430 -2.763 1.00 93.25 178 THR A C 1
ATOM 1454 O O . THR A 1 178 ? -23.758 1.150 -2.361 1.00 93.25 178 THR A O 1
ATOM 1457 N N . CYS A 1 179 ? -22.185 0.668 -3.889 1.00 91.31 179 CYS A N 1
ATOM 1458 C CA . CYS A 1 179 ? -22.377 1.863 -4.687 1.00 91.31 179 CYS A CA 1
ATOM 1459 C C . CYS A 1 179 ? -22.396 1.460 -6.156 1.00 91.31 179 CYS A C 1
ATOM 1461 O O . CYS A 1 179 ? -21.534 0.720 -6.627 1.00 91.31 179 CYS A O 1
ATOM 1463 N N . HIS A 1 180 ? -23.419 1.894 -6.886 1.00 89.06 180 HIS A N 1
ATOM 1464 C CA . HIS A 1 180 ? -23.503 1.602 -8.310 1.00 89.06 180 HIS A CA 1
ATOM 1465 C C . HIS A 1 180 ? -22.492 2.457 -9.075 1.00 89.06 180 HIS A C 1
ATOM 1467 O O . HIS A 1 180 ? -22.339 3.632 -8.763 1.00 89.06 180 HIS A O 1
ATOM 1473 N N . LYS A 1 181 ? -21.867 1.904 -10.123 1.00 86.06 181 LYS A N 1
ATOM 1474 C CA . LYS A 1 181 ? -20.823 2.580 -10.924 1.00 86.06 181 LYS A CA 1
ATOM 1475 C C . LYS A 1 181 ? -21.241 3.931 -11.535 1.00 86.06 181 LYS A C 1
ATOM 1477 O O . LYS A 1 181 ? -20.384 4.733 -11.877 1.00 86.06 181 LYS A O 1
ATOM 1482 N N . ASP A 1 182 ? -22.547 4.140 -11.689 1.00 88.25 182 ASP A N 1
ATOM 1483 C CA . ASP A 1 182 ? -23.142 5.348 -12.272 1.00 88.25 182 ASP A CA 1
ATOM 1484 C C . ASP A 1 182 ? -23.713 6.289 -11.189 1.00 88.25 182 ASP A C 1
ATOM 1486 O O . ASP A 1 182 ? -24.421 7.245 -11.499 1.00 88.25 182 ASP A O 1
ATOM 1490 N N . SER A 1 183 ? -23.458 6.002 -9.907 1.00 84.62 183 SER A N 1
ATOM 1491 C CA . SER A 1 183 ? -23.893 6.845 -8.793 1.00 84.62 183 SER A CA 1
ATOM 1492 C C . SER A 1 183 ? -23.112 8.164 -8.783 1.00 84.62 183 SER A C 1
ATOM 1494 O O . SER A 1 183 ? -21.885 8.139 -8.915 1.00 84.62 183 SER A O 1
ATOM 1496 N N . PRO A 1 184 ? -23.767 9.317 -8.549 1.00 80.25 184 PRO A N 1
ATOM 1497 C CA . PRO A 1 184 ? -23.066 10.589 -8.374 1.00 80.25 184 PRO A CA 1
ATOM 1498 C C . PRO A 1 184 ? -22.137 10.593 -7.146 1.00 80.25 184 PRO A C 1
ATOM 1500 O O . PRO A 1 184 ? -21.206 11.389 -7.088 1.00 80.25 184 PRO A O 1
ATOM 1503 N N . GLU A 1 185 ? -22.350 9.685 -6.190 1.00 75.00 185 GLU A N 1
ATOM 1504 C CA . GLU A 1 185 ? -21.546 9.544 -4.968 1.00 75.00 185 GLU A CA 1
ATOM 1505 C C . GLU A 1 185 ? -20.126 9.003 -5.228 1.00 75.00 185 GLU A C 1
ATOM 1507 O O . GLU A 1 185 ? -19.288 9.053 -4.335 1.00 75.00 185 GLU A O 1
ATOM 1512 N N . ILE A 1 186 ? -19.829 8.506 -6.437 1.00 70.94 186 ILE A N 1
ATOM 1513 C CA . ILE A 1 186 ? -18.493 8.000 -6.810 1.00 70.94 186 ILE A CA 1
ATOM 1514 C C . ILE A 1 186 ? -17.437 9.106 -6.930 1.00 70.94 186 ILE A C 1
ATOM 1516 O O . ILE A 1 186 ? -16.247 8.810 -6.845 1.00 70.94 186 ILE A O 1
ATOM 1520 N N . PHE A 1 187 ? -17.846 10.360 -7.128 1.00 63.47 187 PHE A N 1
ATOM 1521 C CA . PHE A 1 187 ? -16.932 11.485 -7.367 1.00 63.47 187 PHE A CA 1
ATOM 1522 C C . PHE A 1 187 ? -16.655 12.350 -6.123 1.00 63.47 187 PHE A C 1
ATOM 1524 O O . PHE A 1 187 ? -16.096 13.438 -6.267 1.00 63.47 187 PHE A O 1
ATOM 1531 N N . LEU A 1 188 ? -17.070 11.897 -4.934 1.00 53.50 188 LEU A N 1
ATOM 1532 C CA . LEU A 1 188 ? -16.763 12.523 -3.639 1.00 53.50 188 LEU A CA 1
ATOM 1533 C C . LEU A 1 188 ? -15.419 12.026 -3.091 1.00 53.50 188 LEU A C 1
ATOM 1535 O O . LEU A 1 188 ? -14.697 12.864 -2.507 1.00 53.50 188 LEU A O 1
#

Foldseek 3Di:
DPPPPQPQVDKDLDQDPFADPVLVVQLVCLADVVDADLLHNGRDPHPDDPPDDDDDDPQKAWQDWDADPVQGIKTWIARNPPRDIDIDHDNDDDQPVPPPGNHCCRVCVPDDDDDPQKDKDKDKDQLLPDDPVVVVVQVSIWTWGDDPFKIKIKHWYAADNRDPDRRRIMIMIMMIGRHGPPDPVVVD

Organism: NCBI:txid278944